Protein AF-A0AAE8SXA0-F1 (afdb_monomer_lite)

pLDDT: mean 79.57, std 20.27, range [29.44, 97.62]

Secondary structure (DSSP, 8-state):
-EE--SSS-EEE-EEEEE-SS-EEEEEHHHHHHTT--EE-----BTTTTB-PPEEEE-SS-SS----SEEEE-GGGGS--HHHHHHHHH-THHHHTBTTTEEEESS--TTPPPP--SSPP-EEEPTTTSSEEEES-STTTSPPTTS--TTS---SSSS-------------------S-------S-TTEEEEE--TT--HHHHHH-TTB-SSEEEETTTTEEEETTTTEEEEEPBTTTTB-SSEEETTTTEEE--TTPPPPTT-----SS--S----SEEEE-

Sequence (284 aa):
MLSNPDNDAICISAIYITDAKVNTVWMGDVGHRCGMSWGLSQRDIGEKHSRPKCVRLDNDGTSGINAQAMSFHIPDMVANPDRLAQYNERPESLCSSTPRFSFWGDLLPDSAIPIFMPELEYEKDSTHGGLGRDKDIDRVIDSKGEFDKGVSMYLGGNAKRADSGGSVIPTGSRFSTGRKRRARSEHLHTLIVTPYIEHSARELCESDTSWGPDTVSLSEELFCDMETRGLFGLCNEATGVTTNCFDLATETLMLPQGGIPQPGVNIHARGLSVPKIYNSTSYW

Foldseek 3Di:
DDFAQAQDKDWAQKDFDDDPVDTFMDGQQLVVLLQFQWEWDPDQDDPVRDGGITGIAGNPCPLVGQARDKDADRLLRHDADQSVVCCVVPVLLRNQQQQHIDGARHEDPPFDGDHQVPDWDADQGPPPRGGGHTPDSVSRGDDVPQDDRHAHHHPDPDRPPPPDDDDPDDDDDPVDPPDRPQRAEPQLQEEEEEADPNRDLLCQLVRSSYYDYWYQHPVVQWTANRRQSDIFGAADVVVPRQERHQDPVVRWGHHDPPDDDDPPDPPPPPDPPDTRHHPYYHYD

Radius of gyration: 21.88 Å; chains: 1; bounding box: 59×56×54 Å

Structure (mmCIF, N/CA/C/O backbone):
data_AF-A0AAE8SXA0-F1
#
_entry.id   AF-A0AAE8SXA0-F1
#
loop_
_atom_site.group_PDB
_atom_site.id
_atom_site.type_symbol
_atom_site.label_atom_id
_atom_site.label_alt_id
_atom_site.label_comp_id
_atom_site.label_asym_id
_atom_site.label_entity_id
_atom_site.label_seq_id
_atom_site.pdbx_PDB_ins_code
_atom_site.Cartn_x
_atom_site.Cartn_y
_atom_site.Cartn_z
_atom_site.occupancy
_atom_site.B_iso_or_equiv
_atom_site.auth_seq_id
_atom_site.auth_comp_id
_atom_site.auth_asym_id
_atom_site.auth_atom_id
_atom_site.pdbx_PDB_model_num
ATOM 1 N N . MET A 1 1 ? 15.957 -7.369 -5.663 1.00 86.38 1 MET A N 1
ATOM 2 C CA . MET A 1 1 ? 15.099 -8.347 -4.963 1.00 86.38 1 MET A CA 1
ATOM 3 C C . MET A 1 1 ? 15.274 -8.143 -3.473 1.00 86.38 1 MET A C 1
ATOM 5 O O . MET A 1 1 ? 16.388 -7.842 -3.060 1.00 86.38 1 MET A O 1
ATOM 9 N N . LEU A 1 2 ? 14.201 -8.274 -2.702 1.00 89.19 2 LEU A N 1
ATOM 10 C CA . LEU A 1 2 ? 14.227 -8.332 -1.243 1.00 89.19 2 LEU A CA 1
ATOM 11 C C . LEU A 1 2 ? 13.428 -9.560 -0.809 1.00 89.19 2 LEU A C 1
ATOM 13 O O . LEU A 1 2 ? 12.371 -9.811 -1.380 1.00 89.19 2 LEU A O 1
ATOM 17 N N . SER A 1 3 ? 13.915 -10.293 0.183 1.00 88.25 3 SER A N 1
ATOM 18 C CA . SER A 1 3 ? 13.258 -11.474 0.749 1.00 88.25 3 SER A CA 1
ATOM 19 C C . SER A 1 3 ? 13.386 -11.450 2.266 1.00 88.25 3 SER A C 1
ATOM 21 O O . SER A 1 3 ? 14.431 -11.043 2.776 1.00 88.25 3 SER A O 1
ATOM 23 N N . ASN A 1 4 ? 12.354 -11.909 2.967 1.00 88.06 4 ASN A N 1
ATOM 24 C CA . ASN A 1 4 ? 12.399 -12.159 4.400 1.00 88.06 4 ASN A CA 1
ATOM 25 C C . ASN A 1 4 ? 12.444 -13.676 4.649 1.00 88.06 4 ASN A C 1
ATOM 27 O O . ASN A 1 4 ? 11.418 -14.329 4.476 1.00 88.06 4 ASN A O 1
ATOM 31 N N . PRO A 1 5 ? 13.608 -14.257 4.992 1.00 83.06 5 PRO A N 1
ATOM 32 C CA . PRO A 1 5 ? 13.705 -15.680 5.307 1.00 83.06 5 PRO A CA 1
ATOM 33 C C . PRO A 1 5 ? 13.232 -16.004 6.734 1.00 83.06 5 PRO A C 1
ATOM 35 O O . PRO A 1 5 ? 13.113 -17.181 7.069 1.00 83.06 5 PRO A O 1
ATOM 38 N N . ASP A 1 6 ? 12.987 -14.991 7.569 1.00 83.56 6 ASP A N 1
ATOM 39 C CA . ASP A 1 6 ? 12.528 -15.160 8.944 1.00 83.56 6 ASP A CA 1
ATOM 40 C C . ASP A 1 6 ? 10.997 -15.262 9.007 1.00 83.56 6 ASP A C 1
ATOM 42 O O . ASP A 1 6 ? 10.279 -14.693 8.182 1.00 83.56 6 ASP A O 1
ATOM 46 N N . ASN A 1 7 ? 10.488 -15.966 10.020 1.00 82.31 7 ASN A N 1
ATOM 47 C CA . ASN A 1 7 ? 9.043 -16.097 10.266 1.00 82.31 7 ASN A CA 1
ATOM 48 C C . ASN A 1 7 ? 8.430 -14.836 10.902 1.00 82.31 7 ASN A C 1
ATOM 50 O O . ASN A 1 7 ? 7.223 -14.758 11.101 1.00 82.31 7 ASN A O 1
ATOM 54 N N . ASP A 1 8 ? 9.261 -13.855 11.254 1.00 83.62 8 ASP A N 1
ATOM 55 C CA . ASP A 1 8 ? 8.797 -12.580 11.778 1.00 83.62 8 ASP A CA 1
ATOM 56 C C . ASP A 1 8 ? 8.552 -11.630 10.606 1.00 83.62 8 ASP A C 1
ATOM 58 O O . ASP A 1 8 ? 9.488 -11.126 9.976 1.00 83.62 8 ASP A O 1
ATOM 62 N N . ALA A 1 9 ? 7.280 -11.379 10.301 1.00 87.62 9 ALA A N 1
ATOM 63 C CA . ALA A 1 9 ? 6.902 -10.554 9.166 1.00 87.62 9 ALA A CA 1
ATOM 64 C C . ALA A 1 9 ? 7.425 -9.110 9.282 1.00 87.62 9 ALA A C 1
ATOM 66 O O . ALA A 1 9 ? 7.112 -8.384 10.231 1.00 87.62 9 ALA A O 1
ATOM 67 N N . ILE A 1 10 ? 8.128 -8.636 8.252 1.00 90.75 10 ILE A N 1
ATOM 68 C CA . ILE A 1 10 ? 8.601 -7.247 8.163 1.00 90.75 10 ILE A CA 1
ATOM 69 C C . ILE A 1 10 ? 7.621 -6.380 7.372 1.00 90.75 10 ILE A C 1
ATOM 71 O O . ILE A 1 10 ? 7.043 -6.828 6.389 1.00 90.75 10 ILE A O 1
ATOM 75 N N . CYS A 1 11 ? 7.456 -5.121 7.777 1.00 92.38 11 CYS A N 1
ATOM 76 C CA . CYS A 1 11 ? 6.595 -4.125 7.127 1.00 92.38 11 CYS A CA 1
ATOM 77 C C . CYS A 1 11 ? 7.478 -3.072 6.437 1.00 92.38 11 CYS A C 1
ATOM 79 O O . CYS A 1 11 ? 8.210 -2.332 7.096 1.00 92.38 11 CYS A O 1
ATOM 81 N N . ILE A 1 12 ? 7.430 -3.016 5.102 1.00 95.12 12 ILE A N 1
ATOM 82 C CA . ILE A 1 12 ? 8.252 -2.125 4.269 1.00 95.12 12 ILE A CA 1
ATOM 83 C C . ILE A 1 12 ? 7.360 -1.048 3.656 1.00 95.12 12 ILE A C 1
ATOM 85 O O . ILE A 1 12 ? 6.522 -1.339 2.805 1.00 95.12 12 ILE A O 1
ATOM 89 N N . SER A 1 13 ? 7.540 0.201 4.084 1.00 95.50 13 SER A N 1
ATOM 90 C CA . SER A 1 13 ? 6.777 1.352 3.579 1.00 95.50 13 SER A CA 1
ATOM 91 C C . SER A 1 13 ? 7.479 2.084 2.433 1.00 95.50 13 SER A C 1
ATOM 93 O O . SER A 1 13 ? 6.816 2.671 1.584 1.00 95.50 13 SER A O 1
ATOM 95 N N . ALA A 1 14 ? 8.814 2.047 2.390 1.00 94.56 14 ALA A N 1
ATOM 96 C C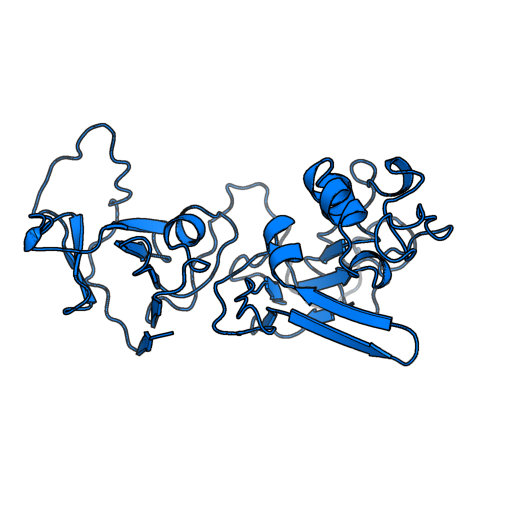A . ALA A 1 14 ? 9.604 2.625 1.312 1.00 94.56 14 ALA A CA 1
ATOM 97 C C . ALA A 1 14 ? 11.013 2.025 1.240 1.00 94.56 14 ALA A C 1
ATOM 99 O O . ALA A 1 14 ? 11.560 1.575 2.249 1.00 94.56 14 ALA A O 1
ATOM 100 N N . ILE A 1 15 ? 11.614 2.075 0.051 1.00 93.75 15 ILE A N 1
ATOM 101 C CA . ILE A 1 15 ? 13.013 1.726 -0.213 1.00 93.75 15 ILE A CA 1
ATOM 102 C C . ILE A 1 15 ? 13.631 2.854 -1.032 1.00 93.75 15 ILE A C 1
ATOM 104 O O . ILE A 1 15 ? 13.184 3.135 -2.142 1.00 93.75 15 ILE A O 1
ATOM 108 N N . TYR A 1 16 ? 14.680 3.467 -0.492 1.00 91.38 16 TYR A N 1
ATOM 109 C CA . TYR A 1 16 ? 15.441 4.520 -1.157 1.00 91.38 16 TYR A CA 1
ATOM 110 C C . TYR A 1 16 ? 16.650 3.912 -1.858 1.00 91.38 16 TYR A C 1
ATOM 112 O O . TYR A 1 16 ? 17.422 3.177 -1.241 1.00 91.38 16 TYR A O 1
ATOM 120 N N . ILE A 1 17 ? 16.814 4.220 -3.141 1.00 90.38 17 ILE A N 1
ATOM 121 C CA . ILE A 1 17 ? 17.922 3.736 -3.961 1.00 90.38 17 ILE A CA 1
ATOM 122 C C . ILE A 1 17 ? 18.642 4.948 -4.529 1.00 90.38 17 ILE A C 1
ATOM 124 O O . ILE A 1 17 ? 18.083 5.682 -5.344 1.00 90.38 17 ILE A O 1
ATOM 128 N N . THR A 1 18 ? 19.894 5.113 -4.115 1.00 88.75 18 THR A N 1
ATOM 129 C CA . THR A 1 18 ? 20.749 6.218 -4.544 1.00 88.75 18 THR A CA 1
ATOM 130 C C . THR A 1 18 ? 22.079 5.675 -5.041 1.00 88.75 18 THR A C 1
ATOM 132 O O . THR A 1 18 ? 22.789 4.984 -4.315 1.00 88.75 18 THR A O 1
ATOM 135 N N . ASP A 1 19 ? 22.423 6.030 -6.271 1.00 84.50 19 ASP A N 1
ATOM 136 C CA . ASP A 1 19 ? 23.721 5.817 -6.906 1.00 84.50 19 ASP A CA 1
ATOM 137 C C . ASP A 1 19 ? 24.057 7.046 -7.778 1.00 84.50 19 ASP A C 1
ATOM 139 O O . ASP A 1 19 ? 23.225 7.932 -7.979 1.00 84.50 19 ASP A O 1
ATOM 143 N N . ALA A 1 20 ? 25.262 7.104 -8.343 1.00 83.12 20 ALA A N 1
ATOM 144 C CA . ALA A 1 20 ? 25.730 8.159 -9.236 1.00 83.12 20 ALA A CA 1
ATOM 145 C C . ALA A 1 20 ? 24.820 8.397 -10.458 1.00 83.12 20 ALA A C 1
ATOM 147 O O . ALA A 1 20 ? 24.887 9.464 -11.065 1.00 83.12 20 ALA A O 1
ATOM 148 N N . LYS A 1 21 ? 23.995 7.413 -10.844 1.00 74.19 21 LYS A N 1
ATOM 149 C CA . LYS A 1 21 ? 23.123 7.477 -12.031 1.00 74.19 21 LYS A CA 1
ATOM 150 C C . LYS A 1 21 ? 21.628 7.472 -11.728 1.00 74.19 21 LYS A C 1
ATOM 152 O O . LYS A 1 21 ? 20.853 7.901 -12.578 1.00 74.19 21 LYS A O 1
ATOM 157 N N . VAL A 1 22 ? 21.211 6.959 -10.572 1.00 74.44 22 VAL A N 1
ATOM 158 C CA . VAL A 1 22 ? 19.794 6.768 -10.240 1.00 74.44 22 VAL A CA 1
ATOM 159 C C . VAL A 1 22 ? 19.543 7.227 -8.815 1.00 74.44 22 VAL A C 1
ATOM 161 O O . VAL A 1 22 ? 20.219 6.793 -7.889 1.00 74.44 22 VAL A O 1
ATOM 164 N N . ASN A 1 23 ? 18.532 8.073 -8.652 1.00 84.12 23 ASN A N 1
ATOM 165 C CA . ASN A 1 23 ? 17.940 8.392 -7.364 1.00 84.12 23 ASN A CA 1
ATOM 166 C C . ASN A 1 23 ? 16.441 8.126 -7.480 1.00 84.12 23 ASN A C 1
ATOM 168 O O . ASN A 1 23 ? 15.752 8.796 -8.250 1.00 84.12 23 ASN A O 1
ATOM 172 N N . THR A 1 24 ? 15.963 7.090 -6.802 1.00 87.19 24 THR A N 1
ATOM 173 C CA . THR A 1 24 ? 14.563 6.681 -6.877 1.00 87.19 24 THR A CA 1
ATOM 174 C C . THR A 1 24 ? 14.082 6.089 -5.564 1.00 87.19 24 THR A C 1
ATOM 176 O O . THR A 1 24 ? 14.874 5.654 -4.724 1.00 87.19 24 THR A O 1
ATOM 179 N N . VAL A 1 25 ? 12.765 6.066 -5.397 1.00 89.19 25 VAL A N 1
ATOM 180 C CA . VAL A 1 25 ? 12.106 5.523 -4.216 1.00 89.19 25 VAL A CA 1
ATOM 181 C C . VAL A 1 25 ? 11.039 4.546 -4.669 1.00 89.19 25 VAL A C 1
ATOM 183 O O . VAL A 1 25 ? 10.145 4.896 -5.435 1.00 89.19 25 VAL A O 1
ATOM 186 N N . TRP A 1 26 ? 11.124 3.318 -4.175 1.00 93.19 26 TRP A N 1
ATOM 187 C CA . TRP A 1 26 ? 10.003 2.394 -4.223 1.00 93.19 26 TRP A CA 1
ATOM 188 C C . TRP A 1 26 ? 9.134 2.626 -2.985 1.00 93.19 26 TRP A 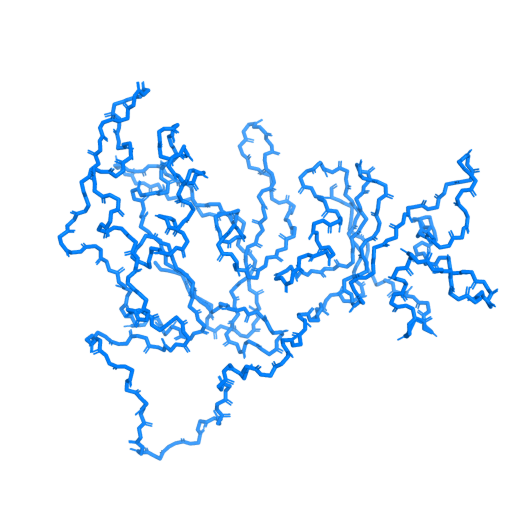C 1
ATOM 190 O O . TRP A 1 26 ? 9.662 2.699 -1.877 1.00 93.19 26 TRP A O 1
ATOM 200 N N . MET A 1 27 ? 7.820 2.744 -3.165 1.00 93.69 27 MET A N 1
ATOM 201 C CA . MET A 1 27 ? 6.856 2.994 -2.088 1.00 93.69 27 MET A CA 1
ATOM 202 C C . MET A 1 27 ? 5.957 1.773 -1.909 1.00 93.69 27 MET A C 1
ATOM 204 O O . MET A 1 27 ? 5.560 1.148 -2.895 1.00 93.69 27 MET A O 1
ATOM 208 N N . GLY A 1 28 ? 5.585 1.461 -0.667 1.00 95.38 28 GLY A N 1
ATOM 209 C CA . GLY A 1 28 ? 4.725 0.317 -0.355 1.00 95.38 28 GLY A CA 1
ATOM 210 C C . GLY A 1 28 ? 3.339 0.394 -1.003 1.00 95.38 28 GLY A C 1
ATOM 211 O O . GLY A 1 28 ? 2.728 -0.644 -1.255 1.00 95.38 28 GLY A O 1
ATOM 212 N N . ASP A 1 29 ? 2.891 1.587 -1.404 1.00 94.62 29 ASP A N 1
ATOM 213 C CA . ASP A 1 29 ? 1.674 1.775 -2.202 1.00 94.62 29 ASP A CA 1
ATOM 214 C C . ASP A 1 29 ? 1.704 1.008 -3.532 1.00 94.62 29 ASP A C 1
ATOM 216 O O . ASP A 1 29 ? 0.659 0.573 -4.011 1.00 94.62 29 ASP A O 1
ATOM 220 N N . VAL A 1 30 ? 2.890 0.786 -4.118 1.00 95.12 30 VAL A N 1
ATOM 221 C CA . VAL A 1 30 ? 3.051 -0.037 -5.330 1.00 95.12 30 VAL A CA 1
ATOM 222 C C . VAL A 1 30 ? 2.622 -1.474 -5.049 1.00 95.12 30 VAL A C 1
ATOM 224 O O . VAL A 1 30 ? 1.832 -2.047 -5.798 1.00 95.12 30 VAL A O 1
ATOM 227 N N . GLY A 1 31 ? 3.104 -2.055 -3.951 1.00 96.12 31 GLY A N 1
ATOM 228 C CA . GLY A 1 31 ? 2.746 -3.420 -3.597 1.00 96.12 31 GLY A CA 1
ATOM 229 C C . GLY A 1 31 ? 1.307 -3.545 -3.099 1.00 96.12 31 GLY A C 1
ATOM 230 O O . GLY A 1 31 ? 0.628 -4.486 -3.506 1.00 96.12 31 GLY A O 1
ATOM 231 N N . HIS A 1 32 ? 0.803 -2.575 -2.323 1.00 95.94 32 HIS A N 1
ATOM 232 C CA . HIS A 1 32 ? -0.622 -2.477 -1.960 1.00 95.94 32 HIS A CA 1
ATOM 233 C C . HIS A 1 32 ? -1.512 -2.501 -3.206 1.00 95.94 32 HIS A C 1
ATOM 235 O O . HIS A 1 32 ? -2.367 -3.377 -3.351 1.00 95.94 32 HIS A O 1
ATOM 241 N N . ARG A 1 33 ? -1.231 -1.615 -4.170 1.00 95.38 33 ARG A N 1
ATOM 242 C CA . ARG A 1 33 ? -1.955 -1.531 -5.445 1.00 95.38 33 ARG A CA 1
ATOM 243 C C . ARG A 1 33 ? -1.963 -2.856 -6.203 1.00 95.38 33 ARG A C 1
ATOM 245 O O . ARG A 1 33 ? -2.961 -3.193 -6.834 1.00 95.38 33 ARG A O 1
ATOM 252 N N . CYS A 1 34 ? -0.863 -3.598 -6.145 1.00 95.00 34 CYS A N 1
ATOM 253 C CA . CYS A 1 34 ? -0.723 -4.881 -6.821 1.00 95.00 34 CYS A CA 1
ATOM 254 C C . CYS A 1 34 ? -1.180 -6.088 -5.986 1.00 95.00 34 CYS A C 1
ATOM 256 O O . CYS A 1 34 ? -1.023 -7.225 -6.429 1.00 95.00 34 CYS A O 1
ATOM 258 N N . GLY A 1 35 ? -1.793 -5.862 -4.821 1.00 93.31 35 GLY A N 1
ATOM 259 C CA . GLY A 1 35 ? -2.440 -6.903 -4.025 1.00 93.31 35 GLY A CA 1
ATOM 260 C C . GLY A 1 35 ? -1.527 -7.617 -3.030 1.00 93.31 35 GLY A C 1
ATOM 261 O O . GLY A 1 35 ? -1.882 -8.702 -2.570 1.00 93.31 35 GLY A O 1
ATOM 262 N N . MET A 1 36 ? -0.373 -7.046 -2.679 1.00 93.56 36 MET A N 1
ATOM 263 C CA . MET A 1 36 ? 0.415 -7.535 -1.544 1.00 93.56 36 MET A C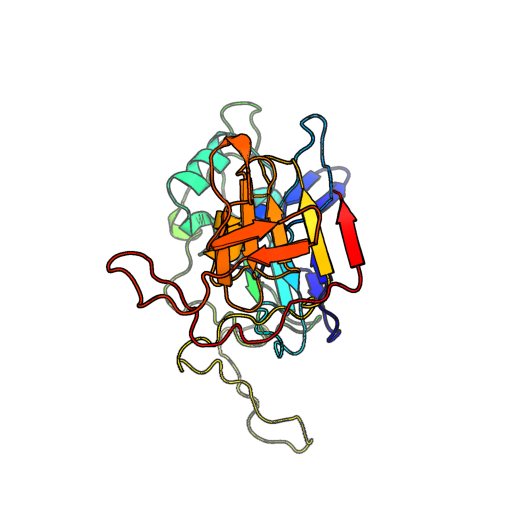A 1
ATOM 264 C C . MET A 1 36 ? -0.353 -7.364 -0.235 1.00 93.56 36 MET A C 1
ATOM 266 O O . MET A 1 36 ? -1.179 -6.459 -0.086 1.00 93.56 36 MET A O 1
ATOM 270 N N . SER A 1 37 ? -0.039 -8.216 0.736 1.00 93.81 37 SER A N 1
ATOM 271 C CA . SER A 1 37 ? -0.456 -8.006 2.115 1.00 93.81 37 SER A CA 1
ATOM 272 C C . SER A 1 37 ? 0.112 -6.691 2.645 1.00 93.81 37 SER A C 1
ATOM 274 O O . SER A 1 37 ? 1.319 -6.468 2.547 1.00 93.81 37 SER A O 1
ATOM 276 N N . TRP A 1 38 ? -0.734 -5.822 3.200 1.00 95.31 38 TRP A N 1
ATOM 277 C CA . TRP A 1 38 ? -0.352 -4.447 3.541 1.00 95.31 38 TRP A CA 1
ATOM 278 C C . TRP A 1 38 ? -0.914 -3.964 4.877 1.00 95.31 38 TRP A C 1
ATOM 280 O O . TRP A 1 38 ? -1.863 -4.533 5.395 1.00 95.31 38 TRP A O 1
ATOM 290 N N . GLY A 1 39 ? -0.356 -2.896 5.438 1.00 94.12 39 GLY A N 1
ATOM 291 C CA . GLY A 1 39 ? -0.864 -2.225 6.634 1.00 94.12 39 GLY A CA 1
ATOM 292 C C . GLY A 1 39 ? -0.604 -0.721 6.609 1.00 94.12 39 GLY A C 1
ATOM 293 O O . GLY A 1 39 ? 0.086 -0.205 5.724 1.00 94.12 39 GLY A O 1
ATOM 294 N N . LEU A 1 40 ? -1.168 -0.007 7.582 1.00 95.06 40 LEU A N 1
ATOM 295 C CA . LEU A 1 40 ? -0.858 1.409 7.781 1.00 95.06 40 LEU A CA 1
ATOM 296 C C . LEU A 1 40 ? 0.569 1.572 8.311 1.00 95.06 40 LEU A C 1
ATOM 298 O O . LEU A 1 40 ? 1.080 0.701 9.018 1.00 95.06 40 LEU A O 1
ATOM 302 N N . SER A 1 41 ? 1.206 2.697 7.987 1.00 93.81 41 SER A N 1
ATOM 303 C CA . SER A 1 41 ? 2.552 3.003 8.465 1.00 93.81 41 SER A CA 1
ATOM 304 C C . SER A 1 41 ? 2.617 4.411 9.047 1.00 93.81 41 SER A C 1
ATOM 306 O O . SER A 1 41 ? 2.071 5.357 8.494 1.00 93.81 41 SER A O 1
ATOM 308 N N . GLN A 1 42 ? 3.342 4.571 10.153 1.00 91.38 42 GLN A N 1
ATOM 309 C CA . GLN A 1 42 ? 3.632 5.889 10.726 1.00 91.38 42 GLN A CA 1
ATOM 310 C C . GLN A 1 42 ? 4.783 6.604 9.987 1.00 91.38 42 GLN A C 1
ATOM 312 O O . GLN A 1 42 ? 5.256 7.655 10.416 1.00 91.38 42 GLN A O 1
ATOM 317 N N . ARG A 1 43 ? 5.315 6.014 8.907 1.00 90.00 43 ARG A N 1
ATOM 318 C CA . ARG A 1 43 ? 6.477 6.566 8.210 1.00 90.00 43 ARG A CA 1
ATOM 319 C C . ARG A 1 43 ? 6.051 7.760 7.382 1.00 90.00 43 ARG A C 1
ATOM 321 O O . ARG A 1 43 ? 5.312 7.616 6.420 1.00 90.00 43 ARG A O 1
ATOM 328 N N . ASP A 1 44 ? 6.581 8.912 7.754 1.00 90.06 44 ASP A N 1
ATOM 329 C CA . ASP A 1 44 ? 6.346 10.171 7.072 1.00 90.06 44 ASP A CA 1
ATOM 330 C C . ASP A 1 44 ? 7.476 10.455 6.071 1.00 90.06 44 ASP A C 1
ATOM 332 O O . ASP A 1 44 ? 8.656 10.404 6.436 1.00 90.06 44 ASP A O 1
ATOM 336 N N . ILE A 1 45 ? 7.132 10.673 4.799 1.00 88.19 45 ILE A N 1
ATOM 337 C CA . ILE A 1 45 ? 8.091 10.736 3.691 1.00 88.19 45 ILE A CA 1
ATOM 338 C C . ILE A 1 45 ? 7.868 11.971 2.817 1.00 88.19 45 ILE A C 1
ATOM 340 O O . ILE A 1 45 ? 6.769 12.242 2.329 1.00 88.19 45 ILE A O 1
ATOM 344 N N . GLY A 1 46 ? 8.976 12.659 2.532 1.00 81.44 46 GLY A N 1
ATOM 345 C CA . GLY A 1 46 ? 9.027 13.812 1.637 1.00 81.44 46 GLY A CA 1
ATOM 346 C C . GLY A 1 46 ? 8.425 15.081 2.243 1.00 81.44 46 GLY A C 1
ATOM 347 O O . GLY A 1 46 ? 7.833 15.073 3.315 1.00 81.44 46 GLY A O 1
ATOM 348 N N . GLU A 1 47 ? 8.562 16.197 1.530 1.00 79.12 47 GLU A N 1
ATOM 349 C CA . GLU A 1 47 ? 8.065 17.507 1.987 1.00 79.12 47 GLU A CA 1
ATOM 350 C C . GLU A 1 47 ? 6.535 17.575 2.067 1.00 79.12 47 GLU A C 1
ATOM 352 O O . GLU A 1 47 ? 5.973 18.378 2.804 1.00 79.12 47 GLU A O 1
ATOM 357 N N . LYS A 1 48 ? 5.848 16.717 1.306 1.00 81.75 48 LYS A N 1
ATOM 358 C CA . LYS A 1 48 ? 4.384 16.604 1.324 1.00 81.75 48 LYS A CA 1
ATOM 359 C C . LYS A 1 48 ? 3.862 15.750 2.475 1.00 81.75 48 LYS A C 1
ATOM 361 O O . LYS A 1 48 ? 2.657 15.540 2.545 1.00 81.75 48 LYS A O 1
ATOM 366 N N . HIS A 1 49 ? 4.749 15.257 3.335 1.00 85.31 49 HIS A N 1
ATOM 367 C CA . HIS A 1 49 ? 4.406 14.420 4.472 1.00 85.31 49 HIS A CA 1
ATOM 368 C C . HIS A 1 49 ? 3.537 13.206 4.094 1.00 85.31 49 HIS A C 1
ATOM 370 O O . HIS A 1 49 ? 2.485 12.947 4.679 1.00 85.31 49 HIS A O 1
ATOM 376 N N . SER A 1 50 ? 3.937 12.486 3.044 1.00 88.19 50 SER A N 1
ATOM 377 C CA . SER A 1 50 ? 3.188 11.327 2.564 1.00 88.19 50 SER A CA 1
ATOM 378 C C . SER A 1 50 ? 3.459 10.111 3.448 1.00 88.19 50 SER A C 1
ATOM 380 O O . SER A 1 50 ? 4.614 9.782 3.718 1.00 88.19 50 SER A O 1
ATOM 382 N N . ARG A 1 51 ? 2.390 9.421 3.859 1.00 93.88 51 ARG A N 1
ATOM 383 C CA . ARG A 1 51 ? 2.437 8.200 4.678 1.00 93.88 51 ARG A CA 1
ATOM 384 C C . ARG A 1 51 ? 2.071 6.986 3.827 1.00 93.88 51 ARG A C 1
ATOM 386 O O . ARG A 1 51 ? 0.899 6.610 3.791 1.00 93.88 51 ARG A O 1
ATOM 393 N N . PRO A 1 52 ? 3.031 6.396 3.092 1.00 94.62 52 PRO A N 1
ATOM 394 C CA . PRO A 1 52 ? 2.736 5.236 2.265 1.00 94.62 52 PRO A CA 1
ATOM 395 C C . PRO A 1 52 ? 2.237 4.072 3.112 1.00 94.62 52 PRO A C 1
ATOM 397 O O . PRO A 1 52 ? 2.659 3.883 4.265 1.00 94.62 52 PRO A O 1
ATOM 400 N N . LYS A 1 53 ? 1.397 3.233 2.505 1.00 96.50 53 LYS A N 1
ATOM 401 C CA . LYS A 1 53 ? 1.117 1.913 3.076 1.00 96.50 53 LYS A CA 1
ATOM 402 C C . LYS A 1 53 ? 2.422 1.125 3.183 1.00 96.50 53 LYS A C 1
ATOM 404 O O . LYS A 1 53 ? 3.345 1.327 2.394 1.00 96.50 53 LYS A O 1
ATOM 409 N N . CYS A 1 54 ? 2.505 0.203 4.134 1.00 95.31 54 CYS A N 1
ATOM 410 C CA . CYS A 1 54 ? 3.592 -0.767 4.149 1.00 95.31 54 CYS A CA 1
ATOM 411 C C . CYS A 1 54 ? 3.122 -2.119 3.650 1.00 95.31 54 CYS A C 1
ATOM 413 O O . CYS A 1 54 ? 2.010 -2.530 3.962 1.00 95.31 54 CYS A O 1
ATOM 415 N N . VAL A 1 55 ? 3.977 -2.824 2.918 1.00 95.88 55 VAL A N 1
ATOM 416 C CA . VAL A 1 55 ? 3.721 -4.213 2.526 1.00 95.88 55 VAL A CA 1
ATOM 417 C C . VAL A 1 55 ? 4.480 -5.164 3.425 1.00 95.88 55 VAL A C 1
ATOM 419 O O . VAL A 1 55 ? 5.542 -4.815 3.946 1.00 95.88 55 VAL A O 1
ATOM 422 N N . ARG A 1 56 ? 3.934 -6.363 3.604 1.00 92.62 56 ARG A N 1
ATOM 423 C CA . ARG A 1 56 ? 4.513 -7.384 4.467 1.00 92.62 56 ARG A CA 1
ATOM 424 C C . ARG A 1 56 ? 5.274 -8.433 3.675 1.00 92.62 56 ARG A C 1
ATOM 426 O O . ARG A 1 56 ? 4.770 -8.908 2.660 1.00 92.62 56 ARG A O 1
ATOM 433 N N . LEU A 1 57 ? 6.456 -8.785 4.176 1.00 91.69 57 LEU A N 1
ATOM 434 C CA . LEU A 1 57 ? 7.217 -9.954 3.747 1.00 91.69 57 LEU A CA 1
ATOM 435 C C . LEU A 1 57 ? 7.327 -10.934 4.918 1.00 91.69 57 LEU A C 1
ATOM 437 O O . LEU A 1 57 ? 7.775 -10.532 5.991 1.00 91.69 57 LEU A O 1
ATOM 441 N N . ASP A 1 58 ? 6.926 -12.182 4.715 1.00 87.00 58 ASP A N 1
ATOM 442 C CA . ASP A 1 58 ? 6.836 -13.234 5.733 1.00 87.00 58 ASP A CA 1
ATOM 443 C C . ASP A 1 58 ? 7.210 -14.599 5.141 1.00 87.00 58 ASP A C 1
ATOM 445 O O . ASP A 1 58 ? 6.779 -14.924 4.034 1.00 87.00 58 ASP A O 1
ATOM 449 N N . ASN A 1 59 ? 8.008 -15.384 5.862 1.00 82.75 59 ASN A N 1
ATOM 450 C CA . ASN A 1 59 ? 8.529 -16.659 5.373 1.00 82.75 59 ASN A CA 1
ATOM 451 C C . ASN A 1 59 ? 7.513 -17.800 5.411 1.00 82.75 59 ASN A C 1
ATOM 453 O O . ASN A 1 59 ? 7.399 -18.554 4.447 1.00 82.75 59 ASN A O 1
ATOM 457 N N . ASP A 1 60 ? 6.805 -17.971 6.527 1.00 71.69 60 ASP A N 1
ATOM 458 C CA . ASP A 1 60 ? 6.015 -19.186 6.741 1.00 71.69 60 ASP A CA 1
ATOM 459 C C . ASP A 1 60 ? 4.558 -19.060 6.267 1.00 71.69 60 ASP A C 1
ATOM 461 O O . ASP A 1 60 ? 3.860 -20.072 6.122 1.00 71.69 60 ASP A O 1
ATOM 465 N N . GLY A 1 61 ? 4.102 -17.832 5.986 1.00 68.31 61 GLY A N 1
ATOM 466 C CA . GLY A 1 61 ? 2.774 -17.536 5.458 1.00 68.31 61 GLY A CA 1
ATOM 467 C C . GLY A 1 61 ? 1.642 -18.000 6.377 1.00 68.31 61 GLY A C 1
ATOM 468 O O . GLY A 1 61 ? 0.486 -18.064 5.943 1.00 68.31 61 GLY A O 1
ATOM 469 N N . THR A 1 62 ? 1.944 -18.350 7.633 1.00 66.19 62 THR A N 1
ATOM 470 C CA . THR A 1 62 ? 0.993 -18.941 8.592 1.00 66.19 62 THR A CA 1
ATOM 471 C C . THR A 1 62 ? -0.100 -17.957 8.988 1.00 66.19 62 THR A C 1
ATOM 473 O O . THR A 1 62 ? -1.253 -18.338 9.213 1.00 66.19 62 THR A O 1
ATOM 476 N N . SER A 1 63 ? 0.251 -16.678 8.979 1.00 67.62 63 SER A N 1
ATOM 477 C CA . SER A 1 63 ? -0.640 -15.540 9.132 1.00 67.62 63 SER A CA 1
ATOM 478 C C . SER A 1 63 ? -1.608 -15.418 7.936 1.00 67.62 63 SER A C 1
ATOM 480 O O . SER A 1 63 ? -2.780 -15.071 8.091 1.00 67.62 63 SER A O 1
ATOM 482 N N . GLY A 1 64 ? -1.200 -15.811 6.727 1.00 75.31 64 GLY A N 1
ATOM 483 C CA . GLY A 1 64 ? -1.904 -15.513 5.475 1.00 75.31 64 GLY A CA 1
ATOM 484 C C . GLY A 1 64 ? -1.343 -14.280 4.761 1.00 75.31 64 GLY A C 1
ATOM 485 O O . GLY A 1 64 ? -2.004 -13.713 3.885 1.00 75.31 64 GLY A O 1
ATOM 486 N N . ILE A 1 65 ? -0.135 -13.849 5.136 1.00 84.19 65 ILE A N 1
ATOM 487 C CA . ILE A 1 65 ? 0.693 -12.953 4.329 1.00 84.19 65 ILE A CA 1
ATOM 488 C C . ILE A 1 65 ? 1.074 -13.670 3.028 1.00 84.19 65 ILE A C 1
ATOM 490 O O . ILE A 1 65 ? 1.385 -14.856 3.018 1.00 84.19 65 ILE A O 1
ATOM 494 N N . ASN A 1 66 ? 0.963 -12.963 1.902 1.00 87.69 66 ASN A N 1
ATOM 495 C CA . ASN A 1 66 ? 1.028 -13.568 0.570 1.00 87.69 66 ASN A CA 1
ATOM 496 C C . ASN A 1 66 ? 2.383 -13.420 -0.134 1.00 87.69 66 ASN A C 1
ATOM 498 O O . ASN A 1 66 ? 2.483 -13.737 -1.320 1.00 87.69 66 ASN A O 1
ATOM 502 N N . ALA A 1 67 ? 3.396 -12.917 0.567 1.00 89.75 67 ALA A N 1
ATOM 503 C CA . ALA A 1 67 ? 4.711 -12.664 0.011 1.00 89.75 67 ALA A CA 1
ATOM 504 C C . ALA A 1 67 ? 5.798 -12.940 1.051 1.00 89.75 67 ALA A C 1
ATOM 506 O O . ALA A 1 67 ? 5.767 -12.356 2.126 1.00 89.75 67 ALA A O 1
ATOM 507 N N . GLN A 1 68 ? 6.788 -13.747 0.688 1.00 88.75 68 GLN A N 1
ATOM 508 C CA . GLN A 1 68 ? 8.088 -13.848 1.355 1.00 88.75 68 GLN A CA 1
ATOM 509 C C . GLN A 1 68 ? 9.092 -12.872 0.735 1.00 88.75 68 GLN A C 1
ATOM 511 O O . GLN A 1 68 ? 9.990 -12.359 1.405 1.00 88.75 68 GLN A O 1
ATOM 516 N N . ALA A 1 69 ? 8.946 -12.588 -0.560 1.00 89.75 69 ALA A N 1
ATOM 517 C CA . ALA A 1 69 ? 9.876 -11.751 -1.299 1.00 89.75 69 ALA A CA 1
ATOM 518 C C . ALA A 1 69 ? 9.176 -10.828 -2.292 1.00 89.75 69 ALA A C 1
ATOM 520 O O . ALA A 1 69 ? 8.029 -11.038 -2.681 1.00 89.75 69 ALA A O 1
ATOM 521 N N . MET A 1 70 ? 9.908 -9.820 -2.757 1.00 92.69 70 MET A N 1
ATOM 522 C CA . MET A 1 70 ? 9.501 -8.947 -3.850 1.00 92.69 70 MET A CA 1
ATOM 523 C C . MET A 1 70 ? 10.676 -8.555 -4.746 1.00 92.69 70 MET A C 1
ATOM 525 O O . MET A 1 70 ? 11.839 -8.471 -4.334 1.00 92.69 70 MET A O 1
ATOM 529 N N . SER A 1 71 ? 10.363 -8.287 -6.005 1.00 92.31 71 SER A N 1
ATOM 530 C CA . SER A 1 71 ? 11.294 -7.822 -7.024 1.00 92.31 71 SER A CA 1
ATOM 531 C C . SER A 1 71 ? 10.686 -6.664 -7.788 1.00 92.31 71 SER A C 1
ATOM 533 O O . SER A 1 71 ? 9.491 -6.658 -8.074 1.00 92.31 71 SER A O 1
ATOM 535 N N . PHE A 1 72 ? 11.522 -5.698 -8.145 1.00 93.50 72 PHE A N 1
ATOM 536 C CA . PHE A 1 72 ? 11.109 -4.591 -8.982 1.00 93.50 72 PHE A CA 1
ATOM 537 C C . PHE A 1 72 ? 12.254 -4.104 -9.863 1.00 93.50 72 PHE A C 1
ATOM 539 O O . PHE A 1 72 ? 13.424 -4.156 -9.472 1.00 93.50 72 PHE A O 1
ATOM 546 N N . HIS A 1 73 ? 11.899 -3.624 -11.047 1.00 93.12 73 HIS A N 1
ATOM 547 C CA . HIS A 1 73 ? 12.808 -3.038 -12.011 1.00 93.12 73 HIS A CA 1
ATOM 548 C C . HIS A 1 73 ? 13.008 -1.556 -11.680 1.00 93.12 73 HIS A C 1
ATOM 550 O O . HIS A 1 73 ? 12.083 -0.750 -11.739 1.00 93.12 73 HIS A O 1
ATOM 556 N N . ILE A 1 74 ? 14.231 -1.194 -11.292 1.00 90.44 74 ILE A N 1
ATOM 557 C CA . ILE A 1 74 ? 14.569 0.138 -10.765 1.00 90.44 74 ILE A CA 1
ATOM 558 C C . ILE A 1 74 ? 14.172 1.283 -11.721 1.00 90.44 74 ILE A C 1
ATOM 560 O O . ILE A 1 74 ? 13.541 2.232 -11.245 1.00 90.44 74 ILE A O 1
ATOM 564 N N . PRO A 1 75 ? 14.472 1.228 -13.040 1.00 89.56 75 PRO A N 1
ATOM 565 C CA . PRO A 1 75 ? 14.073 2.279 -13.975 1.00 89.56 75 PRO A CA 1
ATOM 566 C C . PRO A 1 75 ? 12.569 2.548 -13.995 1.00 89.56 75 PRO A C 1
ATOM 568 O O . PRO A 1 75 ? 12.181 3.695 -14.192 1.00 89.56 75 PRO A O 1
ATOM 571 N N . ASP A 1 76 ? 11.738 1.534 -13.739 1.00 91.44 76 ASP A N 1
ATOM 572 C CA . ASP A 1 76 ? 10.272 1.622 -13.769 1.00 91.44 76 ASP A CA 1
ATOM 573 C C . ASP A 1 76 ? 9.669 2.227 -12.495 1.00 91.44 76 ASP A C 1
ATOM 575 O O . ASP A 1 76 ? 8.492 2.597 -12.491 1.00 91.44 76 ASP A O 1
ATOM 579 N N . MET A 1 77 ? 10.465 2.346 -11.427 1.00 89.81 77 MET A N 1
ATOM 580 C CA . MET A 1 77 ? 10.058 2.966 -10.158 1.00 89.81 77 MET A CA 1
ATOM 581 C C . MET A 1 77 ? 10.345 4.470 -10.119 1.00 89.81 77 MET A C 1
ATOM 583 O O . MET A 1 77 ? 9.908 5.161 -9.205 1.00 89.81 77 MET A O 1
ATOM 587 N N . VAL A 1 78 ? 11.058 5.004 -11.117 1.00 87.12 78 VAL A N 1
ATOM 588 C CA . VAL A 1 78 ? 11.241 6.452 -11.266 1.00 87.12 78 VAL A CA 1
ATOM 589 C C . VAL A 1 78 ? 9.903 7.077 -11.660 1.00 87.12 78 VAL A C 1
ATOM 591 O O . VAL A 1 78 ? 9.397 6.845 -12.762 1.00 87.12 78 VAL A O 1
ATOM 594 N N . ALA A 1 79 ? 9.320 7.858 -10.754 1.00 83.00 79 ALA A N 1
ATOM 595 C CA . ALA A 1 79 ? 8.039 8.510 -10.982 1.00 83.00 79 ALA A CA 1
ATOM 596 C C . ALA A 1 79 ? 8.161 9.631 -12.027 1.00 83.00 79 ALA A C 1
ATOM 598 O O . ALA A 1 79 ? 8.990 10.531 -11.899 1.00 83.00 79 ALA A O 1
ATOM 599 N N . ASN A 1 80 ? 7.298 9.594 -13.039 1.00 88.81 80 ASN A N 1
ATOM 600 C CA . ASN A 1 80 ? 7.077 10.687 -13.983 1.00 88.81 80 ASN A CA 1
ATOM 601 C C . ASN A 1 80 ? 5.611 10.684 -14.453 1.00 88.81 80 ASN A C 1
ATOM 603 O O . ASN A 1 80 ? 4.954 9.642 -14.351 1.00 88.81 80 ASN A O 1
ATOM 607 N N . PRO A 1 81 ? 5.073 11.820 -14.931 1.00 91.69 81 PRO A N 1
ATOM 608 C CA . PRO A 1 81 ? 3.651 11.937 -15.247 1.00 91.69 81 PRO A CA 1
ATOM 609 C C . PRO A 1 81 ? 3.172 10.951 -16.308 1.00 91.69 81 PRO A C 1
ATOM 611 O O . PRO A 1 81 ? 2.114 10.348 -16.130 1.00 91.69 81 PRO A O 1
ATOM 614 N N . ASP A 1 82 ? 3.956 10.729 -17.365 1.00 93.94 82 ASP A N 1
ATOM 615 C CA . ASP A 1 82 ? 3.527 9.874 -18.470 1.00 93.94 82 ASP A CA 1
ATOM 616 C C . ASP A 1 82 ? 3.433 8.410 -18.019 1.00 93.94 82 ASP A C 1
ATOM 618 O O . ASP A 1 82 ? 2.452 7.717 -18.299 1.00 93.94 82 ASP A O 1
ATOM 622 N N . ARG A 1 83 ? 4.416 7.940 -17.247 1.00 92.12 83 ARG A N 1
ATOM 623 C CA . ARG A 1 83 ? 4.431 6.587 -16.680 1.00 92.12 83 ARG A CA 1
ATOM 624 C C . ARG A 1 83 ? 3.348 6.380 -15.632 1.00 92.12 83 ARG A C 1
ATOM 626 O O . ARG A 1 83 ? 2.690 5.342 -15.628 1.00 92.12 83 ARG A O 1
ATOM 633 N N . LEU A 1 84 ? 3.128 7.366 -14.763 1.00 92.38 84 LEU A N 1
ATOM 634 C CA . LEU A 1 84 ? 2.023 7.317 -13.804 1.00 92.38 84 LEU A CA 1
ATOM 635 C C . LEU A 1 84 ? 0.675 7.238 -14.530 1.00 92.38 84 LEU A C 1
ATOM 637 O O . LEU A 1 84 ? -0.182 6.454 -14.124 1.00 92.38 84 LEU A O 1
ATOM 641 N N . ALA A 1 85 ? 0.504 7.986 -15.625 1.00 94.81 85 ALA A N 1
ATOM 642 C CA . ALA A 1 85 ? -0.681 7.893 -16.470 1.00 94.81 85 ALA A CA 1
ATOM 643 C C . ALA A 1 85 ? -0.839 6.482 -17.055 1.00 94.81 85 ALA A C 1
ATOM 645 O O . ALA A 1 85 ? -1.915 5.900 -16.938 1.00 94.81 85 ALA A O 1
ATOM 646 N N . GLN A 1 86 ? 0.237 5.869 -17.556 1.00 95.06 86 GLN A N 1
ATOM 647 C CA . GLN A 1 86 ? 0.192 4.484 -18.030 1.00 95.06 86 GLN A CA 1
ATOM 648 C C . GLN A 1 86 ? -0.231 3.494 -16.946 1.00 95.06 86 GLN A C 1
ATOM 650 O O . GLN A 1 86 ? -1.101 2.667 -17.195 1.00 95.06 86 GLN A O 1
ATOM 655 N N . TYR A 1 87 ? 0.339 3.572 -15.744 1.00 95.06 87 TYR A N 1
ATOM 656 C CA . TYR A 1 87 ? -0.028 2.664 -14.652 1.00 95.06 87 TYR A CA 1
ATOM 657 C C . TYR A 1 87 ? -1.477 2.857 -14.197 1.00 95.06 87 TYR A C 1
ATOM 659 O O . TYR A 1 87 ? -2.096 1.925 -13.689 1.00 95.06 87 TYR A O 1
ATOM 667 N N . ASN A 1 88 ? -2.032 4.056 -14.375 1.00 94.94 88 ASN A N 1
ATOM 668 C CA . ASN A 1 88 ? -3.431 4.347 -14.079 1.00 94.94 88 ASN A CA 1
ATOM 669 C C . ASN A 1 88 ? -4.383 3.864 -15.177 1.00 94.94 88 ASN A C 1
ATOM 671 O O . ASN A 1 88 ? -5.434 3.318 -14.858 1.00 94.94 88 ASN A O 1
ATOM 675 N N . GLU A 1 89 ? -4.009 4.026 -16.443 1.00 95.56 89 GLU A N 1
ATOM 676 C CA . GLU A 1 89 ? -4.799 3.589 -17.598 1.00 95.56 89 GLU A CA 1
ATOM 677 C C . GLU A 1 89 ? -4.734 2.070 -17.818 1.00 95.56 89 GLU A C 1
ATOM 679 O O . GLU A 1 89 ? -5.723 1.456 -18.213 1.00 95.56 89 GLU A O 1
ATOM 684 N N . ARG A 1 90 ? -3.568 1.467 -17.568 1.00 95.06 90 ARG A N 1
ATOM 685 C CA . ARG A 1 90 ? -3.252 0.047 -17.781 1.00 95.06 90 ARG A CA 1
ATOM 686 C C . ARG A 1 90 ? -2.577 -0.531 -16.526 1.00 95.06 90 ARG A C 1
ATOM 688 O O . ARG A 1 90 ? -1.359 -0.743 -16.540 1.00 95.06 90 ARG A O 1
ATOM 695 N N . PRO A 1 91 ? -3.309 -0.765 -15.416 1.00 94.38 91 PRO A N 1
ATOM 696 C CA . PRO A 1 91 ? -2.732 -1.272 -14.163 1.00 94.38 91 PRO A CA 1
ATOM 697 C C . PRO A 1 91 ? -1.982 -2.600 -14.307 1.00 94.38 91 PRO A C 1
ATOM 699 O O . PRO A 1 91 ? -1.041 -2.876 -13.561 1.00 94.38 91 PRO A O 1
ATOM 702 N N . GLU A 1 92 ? -2.363 -3.419 -15.285 1.00 94.00 92 GLU A N 1
ATOM 703 C CA . GLU A 1 92 ? -1.681 -4.663 -15.623 1.00 94.00 92 GLU A CA 1
ATOM 704 C C . GLU A 1 92 ? -0.236 -4.437 -16.087 1.00 94.00 92 GLU A C 1
ATOM 706 O O . GLU A 1 92 ? 0.614 -5.278 -15.815 1.00 94.00 92 GLU A O 1
ATOM 711 N N . SER A 1 93 ? 0.079 -3.273 -16.668 1.00 94.88 93 SER A N 1
ATOM 712 C CA . SER A 1 93 ? 1.451 -2.914 -17.055 1.00 94.88 93 SER A CA 1
ATOM 713 C C . SER A 1 93 ? 2.382 -2.690 -15.863 1.00 94.88 93 SER A C 1
ATOM 715 O O . SER A 1 93 ? 3.585 -2.555 -16.053 1.00 94.88 93 SER A O 1
ATOM 717 N N . LEU A 1 94 ? 1.848 -2.649 -14.639 1.00 94.88 94 LEU A N 1
ATOM 718 C CA . LEU A 1 94 ? 2.614 -2.635 -13.395 1.00 94.88 94 LEU A CA 1
ATOM 719 C C . LEU A 1 94 ? 2.437 -3.952 -12.632 1.00 94.88 94 LEU A C 1
ATOM 721 O O . LEU A 1 94 ? 3.417 -4.603 -12.289 1.00 94.88 94 LEU A O 1
ATOM 725 N N . CYS A 1 95 ? 1.191 -4.354 -12.373 1.00 93.69 95 CYS A N 1
ATOM 726 C CA . CYS A 1 95 ? 0.888 -5.454 -11.453 1.00 93.69 95 CYS A CA 1
ATOM 727 C C . CYS A 1 95 ? 0.873 -6.843 -12.107 1.00 93.69 95 CYS A C 1
ATOM 729 O O . CYS A 1 95 ? 1.016 -7.856 -11.421 1.00 93.69 95 CYS A O 1
ATOM 731 N N . SER A 1 96 ? 0.696 -6.903 -13.427 1.00 93.62 96 SER A N 1
ATOM 732 C CA . SER A 1 96 ? 0.804 -8.127 -14.236 1.00 93.62 96 SER A CA 1
ATOM 733 C C . SER A 1 96 ? 2.026 -8.047 -15.147 1.00 93.62 96 SER A C 1
ATOM 735 O O . SER A 1 96 ? 1.958 -8.424 -16.308 1.00 93.62 96 SER A O 1
ATOM 737 N N . SER A 1 97 ? 3.118 -7.491 -14.623 1.00 94.31 97 SER A N 1
ATOM 738 C CA . SER A 1 97 ? 4.407 -7.401 -15.295 1.00 94.31 97 SER A CA 1
ATOM 739 C C . SER A 1 97 ? 5.479 -7.905 -14.345 1.00 94.31 97 SER A C 1
ATOM 741 O O . SER A 1 97 ? 6.064 -7.154 -13.564 1.00 94.31 97 SER A O 1
ATOM 743 N N . THR A 1 98 ? 5.698 -9.212 -14.350 1.00 92.31 98 THR A N 1
ATOM 744 C CA . THR A 1 98 ? 6.538 -9.887 -13.362 1.00 92.31 98 THR A CA 1
ATOM 745 C C . THR A 1 98 ? 7.992 -9.392 -13.362 1.00 92.31 98 THR A C 1
ATOM 747 O O . THR A 1 98 ? 8.529 -9.185 -12.268 1.00 92.31 98 THR A O 1
ATOM 750 N N . PRO A 1 99 ? 8.643 -9.129 -14.517 1.00 93.38 99 PRO A N 1
ATOM 751 C CA . PRO A 1 99 ? 9.982 -8.539 -14.524 1.00 93.38 99 PRO A CA 1
ATOM 752 C C . PRO A 1 99 ? 10.026 -7.088 -14.009 1.00 93.38 99 PRO A C 1
ATOM 754 O O . PRO A 1 99 ? 11.065 -6.650 -13.514 1.00 93.38 99 PRO A O 1
ATOM 757 N N . ARG A 1 100 ? 8.912 -6.342 -14.085 1.00 94.56 100 ARG A N 1
ATOM 758 C CA . ARG A 1 100 ? 8.807 -4.959 -13.586 1.00 94.56 100 ARG A CA 1
ATOM 759 C C . ARG A 1 100 ? 8.512 -4.880 -12.104 1.00 94.56 100 ARG A C 1
ATOM 761 O O . ARG A 1 100 ? 9.181 -4.132 -11.399 1.00 94.56 100 ARG A O 1
ATOM 768 N N . PHE A 1 101 ? 7.479 -5.571 -11.644 1.00 94.88 101 PHE A N 1
ATOM 769 C CA . PHE A 1 101 ? 7.102 -5.641 -10.244 1.00 94.88 101 PHE A CA 1
ATOM 770 C C . PHE A 1 101 ? 6.412 -6.973 -9.967 1.00 94.88 101 PHE A C 1
ATOM 772 O O . PHE A 1 101 ? 5.407 -7.332 -10.581 1.00 94.88 101 PHE A O 1
ATOM 779 N N . SER A 1 102 ? 6.933 -7.701 -8.988 1.00 92.56 102 SER A N 1
ATOM 780 C CA . SER A 1 102 ? 6.310 -8.925 -8.515 1.00 92.56 102 SER A CA 1
ATOM 781 C C . SER A 1 102 ? 6.604 -9.150 -7.045 1.00 92.56 102 SER A C 1
ATOM 783 O O . SER A 1 102 ? 7.622 -8.704 -6.514 1.00 92.56 102 SER A O 1
ATOM 785 N N . PHE A 1 103 ? 5.715 -9.892 -6.408 1.00 91.81 103 PHE A N 1
ATOM 786 C CA . PHE A 1 103 ? 5.924 -10.476 -5.098 1.00 91.81 103 PHE A CA 1
ATOM 787 C C . PHE A 1 103 ? 5.765 -11.988 -5.202 1.00 91.81 103 PHE A C 1
ATOM 789 O O . PHE A 1 103 ? 5.097 -12.498 -6.106 1.00 91.81 103 PHE A O 1
ATOM 796 N N . TRP A 1 104 ? 6.422 -12.687 -4.291 1.00 88.75 104 TRP A N 1
ATOM 797 C CA . TRP A 1 104 ? 6.681 -14.112 -4.395 1.00 88.75 104 TRP A CA 1
ATOM 798 C C . TRP A 1 104 ? 6.347 -14.784 -3.079 1.00 88.75 104 TRP A C 1
ATOM 800 O O . TRP A 1 104 ? 6.781 -14.308 -2.030 1.00 88.75 104 TRP A O 1
ATOM 810 N N . GLY A 1 105 ? 5.589 -15.876 -3.140 1.00 84.19 105 GLY A N 1
ATOM 811 C CA . GLY A 1 105 ? 5.198 -16.631 -1.951 1.00 84.19 105 GLY A CA 1
ATOM 812 C C . GLY A 1 105 ? 6.350 -17.421 -1.332 1.00 84.19 105 GLY A C 1
ATOM 813 O O . GLY A 1 105 ? 6.422 -17.506 -0.117 1.00 84.19 105 GLY A O 1
ATOM 814 N N . ASP A 1 106 ? 7.242 -17.965 -2.161 1.00 75.06 106 ASP A N 1
ATOM 815 C CA . ASP A 1 106 ? 8.375 -18.796 -1.738 1.00 75.06 106 ASP A CA 1
ATOM 816 C C . ASP A 1 106 ? 9.532 -18.586 -2.729 1.00 75.06 106 ASP A C 1
ATOM 818 O O . ASP A 1 106 ? 9.622 -19.268 -3.746 1.00 75.06 106 ASP A O 1
ATOM 822 N N . LEU A 1 107 ? 10.354 -17.557 -2.517 1.00 74.31 107 LEU A N 1
ATOM 823 C CA . LEU A 1 107 ? 11.520 -17.239 -3.341 1.00 74.31 107 LEU A CA 1
ATOM 824 C C . LEU A 1 107 ? 12.774 -17.185 -2.467 1.00 74.31 107 LEU A C 1
ATOM 826 O O . LEU A 1 107 ? 13.000 -16.230 -1.721 1.00 74.31 107 LEU A O 1
ATOM 830 N N . LEU A 1 108 ? 13.615 -18.208 -2.617 1.00 66.81 108 LEU A N 1
ATOM 831 C CA . LEU A 1 108 ? 14.873 -18.328 -1.892 1.00 66.81 108 LEU A CA 1
ATOM 832 C C . LEU A 1 108 ? 15.885 -17.247 -2.324 1.00 66.81 108 LEU A C 1
ATOM 834 O O . LEU A 1 108 ? 15.838 -16.783 -3.466 1.00 66.81 108 LEU A O 1
ATOM 838 N N . PRO A 1 109 ? 16.841 -16.863 -1.457 1.00 63.66 109 PRO A N 1
ATOM 839 C CA . PRO A 1 109 ? 17.816 -15.802 -1.742 1.00 63.66 109 PRO A CA 1
ATOM 840 C C . PRO A 1 109 ? 18.667 -15.990 -3.011 1.00 63.66 109 PRO A C 1
ATOM 842 O O . PRO A 1 109 ? 19.152 -15.011 -3.572 1.00 63.66 109 PRO A O 1
ATOM 845 N N . ASP A 1 110 ? 18.867 -17.229 -3.458 1.00 67.31 110 ASP A N 1
ATOM 846 C CA . ASP A 1 110 ? 19.624 -17.614 -4.658 1.00 67.31 110 ASP A CA 1
ATOM 847 C C . ASP A 1 110 ? 18.739 -17.852 -5.895 1.00 67.31 110 ASP A C 1
ATOM 849 O O . ASP A 1 110 ? 19.238 -18.193 -6.971 1.00 67.31 110 ASP A O 1
ATOM 853 N N . SER A 1 111 ? 17.425 -17.662 -5.757 1.00 70.25 111 SER A N 1
ATOM 854 C CA . SER A 1 111 ? 16.481 -17.778 -6.862 1.00 70.25 111 SER A CA 1
ATOM 855 C C . SER A 1 111 ? 16.655 -16.630 -7.855 1.00 70.25 111 SER A C 1
ATOM 857 O O . SER A 1 111 ? 17.006 -15.499 -7.507 1.00 70.25 111 SER A O 1
ATOM 859 N N . ALA A 1 112 ? 16.382 -16.912 -9.124 1.00 75.81 112 ALA A N 1
ATOM 860 C CA . ALA A 1 112 ? 16.499 -15.917 -10.175 1.00 75.81 112 ALA A CA 1
ATOM 861 C C . ALA A 1 112 ? 15.165 -15.207 -10.389 1.00 75.81 112 ALA A C 1
ATOM 863 O O . ALA A 1 112 ? 14.134 -15.840 -10.619 1.00 75.81 112 ALA A O 1
ATOM 864 N N . ILE A 1 113 ? 15.203 -13.878 -10.373 1.00 82.81 113 ILE A N 1
ATOM 865 C CA . ILE A 1 113 ? 14.045 -13.061 -10.727 1.00 82.81 113 ILE A CA 1
ATOM 866 C C . ILE A 1 113 ? 13.975 -12.874 -12.248 1.00 82.81 113 ILE A C 1
ATOM 868 O O . ILE A 1 113 ? 15.021 -12.749 -12.894 1.00 82.81 113 ILE A O 1
ATOM 872 N N . PRO A 1 114 ? 12.773 -12.826 -12.843 1.00 87.75 114 PRO A N 1
ATOM 873 C CA . PRO A 1 114 ? 12.623 -12.470 -14.242 1.00 87.75 114 PRO A CA 1
ATOM 874 C C . PRO A 1 114 ? 13.137 -11.057 -14.480 1.00 87.75 114 PRO A C 1
ATOM 876 O O . PRO A 1 114 ? 12.917 -10.152 -13.676 1.00 87.75 114 PRO A O 1
ATOM 879 N N . ILE A 1 115 ? 13.817 -10.884 -15.603 1.00 89.88 115 ILE A N 1
ATOM 880 C CA . ILE A 1 115 ? 14.310 -9.599 -16.088 1.00 89.88 115 ILE A CA 1
ATOM 881 C C . ILE A 1 115 ? 13.859 -9.437 -17.537 1.00 89.88 115 ILE A C 1
ATOM 883 O O . ILE A 1 115 ? 13.692 -10.428 -18.251 1.00 89.88 115 ILE A O 1
ATOM 887 N N . PHE A 1 116 ? 13.659 -8.199 -17.978 1.00 91.62 116 PHE A N 1
ATOM 888 C CA . PHE A 1 116 ? 13.288 -7.932 -19.362 1.00 91.62 116 PHE A CA 1
ATOM 889 C C . PHE A 1 116 ? 14.426 -8.318 -20.307 1.00 91.62 116 PHE A C 1
ATOM 891 O O . PHE A 1 116 ? 15.530 -7.781 -20.225 1.00 91.62 116 PHE A O 1
ATOM 898 N N . MET A 1 117 ? 14.144 -9.257 -21.210 1.00 87.44 117 MET A N 1
ATOM 899 C CA . MET A 1 117 ? 15.053 -9.655 -22.280 1.00 87.44 117 MET A CA 1
ATOM 900 C C . MET A 1 117 ? 14.295 -9.676 -23.616 1.00 87.44 117 MET A C 1
ATOM 902 O O . MET A 1 117 ? 13.391 -10.496 -23.778 1.00 87.44 117 MET A O 1
ATOM 906 N N . PRO A 1 118 ? 14.645 -8.809 -24.587 1.00 90.38 118 PRO A N 1
ATOM 907 C CA . PRO A 1 118 ? 15.626 -7.717 -24.495 1.00 90.38 118 PRO A CA 1
ATOM 908 C C . PRO A 1 118 ? 15.159 -6.579 -23.569 1.00 90.38 118 PRO A C 1
ATOM 910 O O . PRO A 1 118 ? 13.988 -6.543 -23.184 1.00 90.38 118 PRO A O 1
ATOM 913 N N . GLU A 1 119 ? 16.065 -5.650 -23.242 1.00 91.75 119 GLU A N 1
ATOM 914 C CA . GLU A 1 119 ? 15.758 -4.462 -22.430 1.00 91.75 119 GLU A CA 1
ATOM 915 C C . GLU A 1 119 ? 14.517 -3.714 -22.954 1.00 91.75 119 GLU A C 1
ATOM 917 O O . GLU A 1 119 ? 14.208 -3.728 -24.154 1.00 91.75 119 GLU A O 1
ATOM 922 N N . LEU A 1 120 ? 13.776 -3.090 -22.034 1.00 93.25 120 LEU A N 1
ATOM 923 C CA . LEU A 1 120 ? 12.616 -2.280 -22.389 1.00 93.25 120 LEU A CA 1
ATOM 924 C C . LEU A 1 120 ? 13.042 -0.970 -23.039 1.00 93.25 120 LEU A C 1
ATOM 926 O O . LEU A 1 120 ? 14.019 -0.334 -22.643 1.00 93.25 120 LEU A O 1
ATOM 930 N N . GLU A 1 121 ? 12.241 -0.542 -24.008 1.00 93.75 121 GLU A N 1
ATOM 931 C CA . GLU A 1 121 ? 12.374 0.769 -24.614 1.00 93.75 121 GLU A CA 1
ATOM 932 C C . GLU A 1 121 ? 11.264 1.692 -24.132 1.00 93.75 121 GLU A C 1
ATOM 934 O O . GLU A 1 121 ? 10.084 1.333 -24.133 1.00 93.75 121 GLU A O 1
ATOM 939 N N . TYR A 1 122 ? 11.654 2.918 -23.802 1.00 94.00 122 TYR A N 1
ATOM 940 C CA . TYR A 1 122 ? 10.751 3.933 -23.285 1.00 94.00 122 TYR A CA 1
ATOM 941 C C . TYR A 1 122 ? 10.606 5.084 -24.271 1.00 94.00 122 TYR A C 1
ATOM 943 O O . TYR A 1 122 ? 11.546 5.448 -24.988 1.00 94.00 122 TYR A O 1
ATOM 951 N N . GLU A 1 123 ? 9.419 5.674 -24.290 1.00 93.75 123 GLU A N 1
ATOM 952 C CA . GLU A 1 123 ? 9.223 7.005 -24.838 1.00 93.75 123 GLU A CA 1
ATOM 953 C C . GLU A 1 123 ? 9.982 8.032 -23.990 1.00 93.75 123 GLU A C 1
ATOM 955 O O . GLU A 1 123 ? 10.334 7.794 -22.830 1.00 93.75 123 GLU A O 1
ATOM 960 N N . LYS A 1 124 ? 10.256 9.193 -24.580 1.00 92.19 124 LYS A N 1
ATOM 961 C CA . LYS A 1 124 ? 10.862 10.299 -23.847 1.00 92.19 124 LYS A CA 1
ATOM 962 C C . LYS A 1 124 ? 9.781 10.982 -23.014 1.00 92.19 124 LYS A C 1
ATOM 964 O O . LYS A 1 124 ? 8.792 11.434 -23.579 1.00 92.19 124 LYS A O 1
ATOM 969 N N . ASP A 1 125 ? 10.004 11.076 -21.707 1.00 89.81 125 ASP A N 1
ATOM 970 C CA . ASP A 1 125 ? 9.093 11.745 -20.779 1.00 89.81 125 ASP A CA 1
ATOM 971 C C . ASP A 1 125 ? 8.836 13.200 -21.204 1.00 89.81 125 ASP A C 1
ATOM 973 O O . ASP A 1 125 ? 9.769 13.956 -21.509 1.00 89.81 125 ASP A O 1
ATOM 977 N N . SER A 1 126 ? 7.562 13.579 -21.190 1.00 88.31 126 SER A N 1
ATOM 978 C CA . SER A 1 126 ? 7.041 14.866 -21.642 1.00 88.31 126 SER A CA 1
ATOM 979 C C . SER A 1 126 ? 7.499 16.040 -20.778 1.00 88.31 126 SER A C 1
ATOM 981 O O . SER A 1 126 ? 7.497 17.179 -21.248 1.00 88.31 126 SER A O 1
ATOM 983 N N . THR A 1 127 ? 7.923 15.783 -19.535 1.00 86.69 127 THR A N 1
ATOM 984 C CA . THR A 1 127 ? 8.241 16.839 -18.564 1.00 86.69 127 THR A CA 1
ATOM 985 C C . THR A 1 127 ? 9.726 17.155 -18.445 1.00 86.69 127 THR A C 1
ATOM 987 O O . THR A 1 127 ? 10.121 18.312 -18.577 1.00 86.69 127 THR A O 1
ATOM 990 N N . HIS A 1 128 ? 10.565 16.146 -18.230 1.00 78.75 128 HIS A N 1
ATOM 991 C CA . HIS A 1 128 ? 11.992 16.322 -17.938 1.00 78.75 128 HIS A CA 1
ATOM 992 C C . HIS A 1 128 ? 12.890 15.609 -18.954 1.00 78.75 128 HIS A C 1
ATOM 994 O O . HIS A 1 128 ? 14.115 15.637 -18.834 1.00 78.75 128 HIS A O 1
ATOM 1000 N N . GLY A 1 129 ? 12.301 14.969 -19.970 1.00 78.69 129 GLY A N 1
ATOM 1001 C CA . GLY A 1 129 ? 13.038 14.266 -21.013 1.00 78.69 129 GLY A CA 1
ATOM 1002 C C . GLY A 1 129 ? 13.722 12.975 -20.558 1.00 78.69 129 GLY A C 1
ATOM 1003 O O . GLY A 1 129 ? 14.599 12.492 -21.276 1.00 78.69 129 GLY A O 1
ATOM 1004 N N . GLY A 1 130 ? 13.346 12.450 -19.386 1.00 84.25 130 GLY A N 1
ATOM 1005 C CA . GLY A 1 130 ? 13.766 11.145 -18.871 1.00 84.25 130 GLY A CA 1
ATOM 1006 C C . GLY A 1 130 ? 13.024 9.975 -19.528 1.00 84.25 130 GLY A C 1
ATOM 1007 O O . GLY A 1 130 ? 12.449 10.110 -20.606 1.00 84.25 130 GLY A O 1
ATOM 1008 N N . LEU A 1 131 ? 13.039 8.810 -18.875 1.00 88.56 131 LEU A N 1
ATOM 1009 C CA . LEU A 1 131 ? 12.306 7.625 -19.332 1.00 88.56 131 LEU A CA 1
ATOM 1010 C C . LEU A 1 131 ? 10.812 7.781 -19.012 1.00 88.56 131 LEU A C 1
ATOM 1012 O O . LEU A 1 131 ? 10.456 7.833 -17.838 1.00 88.56 131 LEU A O 1
ATOM 1016 N N . GLY A 1 132 ? 9.961 7.852 -20.033 1.00 91.25 132 GLY A N 1
ATOM 1017 C CA . GLY A 1 132 ? 8.510 7.992 -19.907 1.00 91.25 132 GLY A CA 1
ATOM 1018 C C . GLY A 1 132 ? 7.779 6.647 -19.892 1.00 91.25 132 GLY A C 1
ATOM 1019 O O . GLY A 1 132 ? 8.131 5.732 -19.134 1.00 91.25 132 GLY A O 1
ATOM 1020 N N . ARG A 1 133 ? 6.743 6.551 -20.731 1.00 93.50 133 ARG A N 1
ATOM 1021 C CA . ARG A 1 133 ? 5.915 5.351 -20.955 1.00 93.50 133 ARG A CA 1
ATOM 1022 C C . ARG A 1 133 ? 6.672 4.280 -21.724 1.00 93.50 133 ARG A C 1
ATOM 1024 O O . ARG A 1 133 ? 7.693 4.558 -22.351 1.00 93.50 133 ARG A O 1
ATOM 1031 N N . ASP A 1 134 ? 6.161 3.060 -21.681 1.00 95.00 134 ASP A N 1
ATOM 1032 C CA . ASP A 1 134 ? 6.660 1.973 -22.516 1.00 95.00 134 ASP A CA 1
ATOM 1033 C C . ASP A 1 134 ? 6.329 2.245 -23.982 1.00 95.00 134 ASP A C 1
ATOM 1035 O O . ASP A 1 134 ? 5.186 2.572 -24.305 1.00 95.00 134 ASP A O 1
ATOM 1039 N N . LYS A 1 135 ? 7.306 2.068 -24.882 1.00 95.50 135 LYS A N 1
ATOM 1040 C CA . LYS A 1 135 ? 7.033 2.132 -26.329 1.00 95.50 135 LYS A CA 1
ATOM 1041 C C . LYS A 1 135 ? 6.139 0.986 -26.796 1.00 95.50 135 LYS A C 1
ATOM 1043 O O . LYS A 1 135 ? 5.390 1.136 -27.755 1.00 95.50 135 LYS A O 1
ATOM 1048 N N . ASP A 1 136 ? 6.272 -0.167 -26.149 1.00 94.19 136 ASP A N 1
ATOM 1049 C CA . ASP A 1 136 ? 5.533 -1.381 -26.466 1.00 94.19 136 ASP A CA 1
ATOM 1050 C C . ASP A 1 136 ? 4.958 -1.967 -25.177 1.00 94.19 136 ASP A C 1
ATOM 1052 O O . ASP A 1 136 ? 5.650 -2.632 -24.404 1.00 94.19 136 ASP A O 1
ATOM 1056 N N . ILE A 1 137 ? 3.683 -1.666 -24.935 1.00 92.06 137 ILE A N 1
ATOM 1057 C CA . ILE A 1 137 ? 2.970 -2.081 -23.726 1.00 92.06 137 ILE A CA 1
ATOM 1058 C C . ILE A 1 137 ? 2.748 -3.597 -23.675 1.00 92.06 137 ILE A C 1
ATOM 1060 O O . ILE A 1 137 ? 2.703 -4.174 -22.590 1.00 92.06 137 ILE A O 1
ATOM 1064 N N . ASP A 1 138 ? 2.637 -4.255 -24.829 1.00 90.06 138 ASP A N 1
ATOM 1065 C CA . ASP A 1 138 ? 2.300 -5.677 -24.900 1.00 90.06 138 ASP A CA 1
ATOM 1066 C C . ASP A 1 138 ? 3.506 -6.553 -24.535 1.00 90.06 138 ASP A C 1
ATOM 1068 O O . ASP A 1 138 ? 3.337 -7.671 -24.058 1.00 90.06 138 ASP A O 1
ATOM 1072 N N . ARG A 1 139 ? 4.731 -6.024 -24.661 1.00 90.88 139 ARG A N 1
ATOM 1073 C CA . ARG A 1 139 ? 5.960 -6.677 -24.171 1.00 90.88 139 ARG A CA 1
ATOM 1074 C C . ARG A 1 139 ? 6.114 -6.671 -22.654 1.00 90.88 139 ARG A C 1
ATOM 1076 O O . ARG A 1 139 ? 6.964 -7.384 -22.125 1.00 90.88 139 ARG A O 1
ATOM 1083 N N . VAL A 1 140 ? 5.362 -5.818 -21.970 1.00 92.75 140 VAL A N 1
ATOM 1084 C CA . VAL A 1 140 ? 5.473 -5.616 -20.524 1.00 92.75 140 VAL A CA 1
ATOM 1085 C C . VAL A 1 140 ? 4.518 -6.531 -19.773 1.00 92.75 140 VAL A C 1
ATOM 1087 O O . VAL A 1 140 ? 4.817 -6.931 -18.650 1.00 92.75 140 VAL A O 1
ATOM 1090 N N . ILE A 1 141 ? 3.370 -6.836 -20.372 1.00 92.69 141 ILE A N 1
ATOM 1091 C CA . ILE A 1 141 ? 2.293 -7.579 -19.729 1.00 92.69 141 ILE A CA 1
ATOM 1092 C C . ILE A 1 141 ? 2.574 -9.078 -19.837 1.00 92.69 141 ILE A C 1
ATOM 1094 O O . ILE A 1 141 ? 2.775 -9.609 -20.927 1.00 92.69 141 ILE A O 1
ATOM 1098 N N . ASP A 1 142 ? 2.537 -9.759 -18.697 1.00 90.44 142 ASP A N 1
ATOM 1099 C CA . ASP A 1 142 ? 2.723 -11.200 -18.606 1.00 90.44 142 ASP A CA 1
ATOM 1100 C C . ASP A 1 142 ? 1.638 -11.940 -19.397 1.00 90.44 142 ASP A C 1
ATOM 1102 O O . ASP A 1 142 ? 0.435 -11.659 -19.300 1.00 90.44 142 ASP A O 1
ATOM 1106 N N . SER A 1 143 ? 2.047 -12.986 -20.105 1.00 87.44 143 SER A N 1
ATOM 1107 C CA . SER A 1 143 ? 1.112 -13.963 -20.643 1.00 87.44 143 SER A CA 1
ATOM 1108 C C . SER A 1 143 ? 0.487 -14.783 -19.512 1.00 87.44 143 SER A C 1
ATOM 1110 O O . SER A 1 143 ? 1.087 -15.058 -18.469 1.00 87.44 143 SER A O 1
ATOM 1112 N N . LYS A 1 144 ? -0.759 -15.226 -19.706 1.00 82.19 144 LYS A N 1
ATOM 1113 C CA . LYS A 1 144 ? -1.470 -16.008 -18.687 1.00 82.19 144 LYS A CA 1
ATOM 1114 C C . LYS A 1 144 ? -0.700 -17.290 -18.347 1.00 82.19 144 LYS A C 1
ATOM 1116 O O . LYS A 1 144 ? -0.580 -18.180 -19.183 1.00 82.19 144 LYS A O 1
ATOM 1121 N N . GLY A 1 145 ? -0.282 -17.411 -17.087 1.00 76.25 145 GLY A N 1
ATOM 1122 C CA . GLY A 1 145 ? 0.447 -18.580 -16.589 1.00 76.25 145 GLY A CA 1
ATOM 1123 C C . GLY A 1 145 ? 1.928 -18.605 -16.970 1.00 76.25 145 GLY A C 1
ATOM 1124 O O . GLY A 1 145 ? 2.557 -19.644 -16.807 1.00 76.25 145 GLY A O 1
ATOM 1125 N N . GLU A 1 146 ? 2.476 -17.491 -17.462 1.00 82.19 146 GLU A N 1
ATOM 1126 C CA . GLU A 1 146 ? 3.904 -17.366 -17.771 1.00 82.19 146 GLU A CA 1
ATOM 1127 C C . GLU A 1 146 ? 4.778 -17.515 -16.519 1.00 82.19 146 GLU A C 1
ATOM 1129 O O . GLU A 1 146 ? 5.798 -18.201 -16.554 1.00 82.19 146 GLU A O 1
ATOM 1134 N N . PHE A 1 147 ? 4.334 -16.943 -15.395 1.00 82.88 147 PHE A N 1
ATOM 1135 C CA . PHE A 1 147 ? 5.051 -16.983 -14.122 1.00 82.88 147 PHE A CA 1
ATOM 1136 C C . PHE A 1 147 ? 4.193 -17.587 -13.008 1.00 82.88 147 PHE A C 1
ATOM 1138 O O . PHE A 1 147 ? 3.070 -17.142 -12.754 1.00 82.88 147 PHE A O 1
ATOM 1145 N N . ASP A 1 148 ? 4.746 -18.579 -12.307 1.00 76.31 148 ASP A N 1
ATOM 1146 C CA . ASP A 1 148 ? 4.173 -19.116 -11.073 1.00 76.31 148 ASP A CA 1
ATOM 1147 C C . ASP A 1 148 ? 4.765 -18.373 -9.869 1.00 76.31 148 ASP A C 1
ATOM 1149 O O . ASP A 1 148 ? 5.875 -18.656 -9.422 1.00 76.31 148 ASP A O 1
ATOM 1153 N N . LYS A 1 149 ? 4.019 -17.395 -9.347 1.00 76.81 149 LYS A N 1
ATOM 1154 C CA . LYS A 1 149 ? 4.446 -16.554 -8.214 1.00 76.81 149 LYS A CA 1
ATOM 1155 C C . LYS A 1 149 ? 4.412 -17.287 -6.862 1.00 76.81 149 LYS A C 1
ATOM 1157 O O . LYS A 1 149 ? 4.831 -16.720 -5.853 1.00 76.81 149 LYS A O 1
ATOM 1162 N N . GLY A 1 150 ? 3.890 -18.517 -6.824 1.00 66.00 150 GLY A N 1
ATOM 1163 C CA . GLY A 1 150 ? 3.758 -19.333 -5.615 1.00 66.00 150 GLY A CA 1
ATOM 1164 C C . GLY A 1 150 ? 4.847 -20.392 -5.430 1.00 66.00 150 GLY A C 1
ATOM 1165 O O . GLY A 1 150 ? 4.723 -21.196 -4.510 1.00 66.00 150 GLY A O 1
ATOM 1166 N N . VAL A 1 151 ? 5.864 -20.443 -6.298 1.00 61.31 151 VAL A N 1
ATOM 1167 C CA . VAL A 1 151 ? 6.922 -21.468 -6.279 1.00 61.31 151 VAL A CA 1
ATOM 1168 C C . VAL A 1 151 ? 8.303 -20.819 -6.404 1.00 61.31 151 VAL A C 1
ATOM 1170 O O . VAL A 1 151 ? 8.465 -19.845 -7.140 1.00 61.31 151 VAL A O 1
ATOM 1173 N N . SER A 1 152 ? 9.309 -21.409 -5.747 1.00 54.56 152 SER A N 1
ATOM 1174 C CA . SER A 1 152 ? 10.721 -21.047 -5.923 1.00 54.56 152 SER A CA 1
ATOM 1175 C C . SER A 1 152 ? 11.127 -21.153 -7.394 1.00 54.56 152 SER A C 1
ATOM 1177 O O . SER A 1 152 ? 11.104 -22.227 -8.003 1.00 54.56 152 SER A O 1
ATOM 1179 N N . MET A 1 153 ? 11.484 -20.013 -7.989 1.00 47.81 153 MET A N 1
ATOM 1180 C CA . MET A 1 153 ? 11.960 -19.950 -9.366 1.00 47.81 153 MET A CA 1
ATOM 1181 C C . MET A 1 153 ? 13.481 -20.118 -9.420 1.00 47.81 153 MET A C 1
ATOM 1183 O O . MET A 1 153 ? 14.241 -19.161 -9.278 1.00 47.81 153 MET A O 1
ATOM 1187 N N . TYR A 1 154 ? 13.939 -21.338 -9.702 1.00 37.25 154 TYR A N 1
ATOM 1188 C CA . TYR A 1 154 ? 15.284 -21.558 -10.243 1.00 37.25 154 TYR A CA 1
ATOM 1189 C C . TYR A 1 154 ? 15.248 -21.458 -11.777 1.00 37.25 154 TYR A C 1
ATOM 1191 O O . TYR A 1 154 ? 14.320 -21.954 -12.415 1.00 37.25 154 TYR A O 1
ATOM 1199 N N . LEU A 1 155 ? 16.253 -20.789 -12.358 1.00 33.50 155 LEU A N 1
ATOM 1200 C CA . LEU A 1 155 ? 16.386 -20.474 -13.791 1.00 33.50 155 LEU A CA 1
ATOM 1201 C C . LEU A 1 155 ? 15.934 -21.604 -14.730 1.00 33.50 155 LEU A C 1
ATOM 1203 O O . LEU A 1 155 ? 16.471 -22.710 -14.697 1.00 33.50 155 LEU A O 1
ATOM 1207 N N . GLY A 1 156 ? 15.022 -21.261 -15.643 1.00 32.91 156 GLY A N 1
ATOM 1208 C CA . GLY A 1 156 ? 14.616 -22.115 -16.758 1.00 32.91 156 GLY A CA 1
ATOM 1209 C C . GLY A 1 156 ? 13.232 -22.720 -16.581 1.00 32.91 156 GLY A C 1
ATOM 1210 O O . GLY A 1 156 ? 13.118 -23.937 -16.472 1.00 32.91 156 GLY A O 1
ATOM 1211 N N . GLY A 1 157 ? 12.215 -21.846 -16.575 1.00 41.78 157 GLY A N 1
ATOM 1212 C CA . GLY A 1 157 ? 10.806 -22.129 -16.869 1.00 41.78 157 GLY A CA 1
ATOM 1213 C C . GLY A 1 157 ? 10.433 -23.605 -16.890 1.00 41.78 157 GLY A C 1
ATOM 1214 O O . GLY A 1 157 ? 10.371 -24.207 -17.953 1.00 41.78 157 GLY A O 1
ATOM 1215 N N . ASN A 1 158 ? 10.256 -24.169 -15.699 1.00 36.38 158 ASN A N 1
ATOM 1216 C CA . ASN A 1 158 ? 9.429 -25.321 -15.365 1.00 36.38 158 ASN A CA 1
ATOM 1217 C C . ASN A 1 158 ? 9.574 -25.512 -13.856 1.00 36.38 158 ASN A C 1
ATOM 1219 O O . ASN A 1 158 ? 10.659 -25.843 -13.378 1.00 36.38 158 ASN A O 1
ATOM 1223 N N . ALA A 1 159 ? 8.485 -25.302 -13.114 1.00 42.56 159 ALA A N 1
ATOM 1224 C CA . ALA A 1 159 ? 8.401 -25.616 -11.696 1.00 42.56 159 ALA A CA 1
ATOM 1225 C C . ALA A 1 159 ? 8.831 -27.075 -11.473 1.00 42.56 159 ALA A C 1
ATOM 1227 O O . ALA A 1 159 ? 8.055 -28.011 -11.682 1.00 42.56 159 ALA A O 1
ATOM 1228 N N . LYS A 1 160 ? 10.083 -27.301 -11.066 1.00 35.16 160 LYS A N 1
ATOM 1229 C CA . LYS A 1 160 ? 10.484 -28.611 -10.572 1.00 35.16 160 LYS A CA 1
ATOM 1230 C C . LYS A 1 160 ? 9.900 -28.730 -9.176 1.00 35.16 160 LYS A C 1
ATOM 1232 O O . LYS A 1 160 ? 10.493 -28.273 -8.207 1.00 35.16 160 LYS A O 1
ATOM 1237 N N . ARG A 1 161 ? 8.745 -29.393 -9.064 1.00 41.31 161 ARG A N 1
ATOM 1238 C CA . ARG A 1 161 ? 8.463 -30.147 -7.840 1.00 41.31 161 ARG A CA 1
ATOM 1239 C C . ARG A 1 161 ? 9.644 -31.093 -7.677 1.00 41.31 161 ARG A C 1
ATOM 1241 O O . ARG A 1 161 ? 9.801 -31.998 -8.493 1.00 41.31 161 ARG A O 1
ATOM 1248 N N . ALA A 1 162 ? 10.508 -30.818 -6.707 1.00 36.41 162 ALA A N 1
ATOM 1249 C CA . ALA A 1 162 ? 11.546 -31.746 -6.304 1.00 36.41 162 ALA A CA 1
ATOM 1250 C C . ALA A 1 162 ? 10.843 -33.022 -5.830 1.00 36.41 162 ALA A C 1
ATOM 1252 O O . ALA A 1 162 ? 10.345 -33.097 -4.709 1.00 36.41 162 ALA A O 1
ATOM 1253 N N . ASP A 1 163 ? 10.717 -33.984 -6.738 1.00 36.38 163 ASP A N 1
ATOM 1254 C CA . ASP A 1 163 ? 10.290 -35.326 -6.410 1.00 36.38 163 ASP A CA 1
ATOM 1255 C C . ASP A 1 163 ? 11.535 -36.131 -6.028 1.00 36.38 163 ASP A C 1
ATOM 1257 O O . ASP A 1 163 ? 12.492 -36.237 -6.796 1.00 36.38 163 ASP A O 1
ATOM 1261 N N . SER A 1 164 ? 11.469 -36.703 -4.827 1.00 38.50 164 SER A N 1
ATOM 1262 C CA . SER A 1 164 ? 12.322 -37.740 -4.234 1.00 38.50 164 SER A CA 1
ATOM 1263 C C . SER A 1 164 ? 13.776 -37.407 -3.844 1.00 38.50 164 SER A C 1
ATOM 1265 O O . SER A 1 164 ? 14.663 -37.257 -4.678 1.00 38.50 164 SER A O 1
ATOM 1267 N N . GLY A 1 165 ? 14.043 -37.436 -2.526 1.00 29.64 165 GLY A N 1
ATOM 1268 C CA . GLY A 1 165 ? 15.414 -37.535 -2.012 1.00 29.64 165 GLY A CA 1
ATOM 1269 C C . GLY A 1 165 ? 15.671 -37.271 -0.523 1.00 29.64 165 GLY A C 1
ATOM 1270 O O . GLY A 1 165 ? 16.692 -36.680 -0.214 1.00 29.64 165 GLY A O 1
ATOM 1271 N N . GLY A 1 166 ? 14.795 -37.693 0.398 1.00 34.28 166 GLY A N 1
ATOM 1272 C CA . GLY A 1 166 ? 15.179 -37.950 1.797 1.00 34.28 166 GLY A CA 1
ATOM 1273 C C . GLY A 1 166 ? 15.733 -36.777 2.620 1.00 34.28 166 GLY A C 1
ATOM 1274 O O . GLY A 1 166 ? 16.874 -36.819 3.061 1.00 34.28 166 GLY A O 1
ATOM 1275 N N . SER A 1 167 ? 14.897 -35.793 2.938 1.00 29.70 167 SER A N 1
ATOM 1276 C CA . SER A 1 167 ? 15.005 -35.070 4.207 1.00 29.70 167 SER A CA 1
ATOM 1277 C C . SER A 1 167 ? 13.611 -34.606 4.607 1.00 29.70 167 SER A C 1
ATOM 1279 O O . SER A 1 167 ? 12.810 -34.227 3.754 1.00 29.70 167 SER A O 1
ATOM 1281 N N . VAL A 1 168 ? 13.286 -34.731 5.888 1.00 34.31 168 VAL A N 1
ATOM 1282 C CA . VAL A 1 168 ? 11.981 -34.386 6.457 1.00 34.31 168 VAL A CA 1
ATOM 1283 C C . VAL A 1 168 ? 11.814 -32.867 6.375 1.00 34.31 168 VAL A C 1
ATOM 1285 O O . VAL A 1 168 ? 12.195 -32.149 7.291 1.00 34.31 168 VAL A O 1
ATOM 1288 N N . ILE A 1 169 ? 11.286 -32.372 5.256 1.00 35.03 169 ILE A N 1
ATOM 1289 C CA . ILE A 1 169 ? 10.837 -30.985 5.100 1.00 35.03 169 ILE A CA 1
ATOM 1290 C C . ILE A 1 169 ? 9.306 -31.008 5.197 1.00 35.03 169 ILE A C 1
ATOM 1292 O O . ILE A 1 169 ? 8.684 -31.838 4.522 1.00 35.03 169 ILE A O 1
ATOM 1296 N N . PRO A 1 170 ? 8.679 -30.176 6.051 1.00 34.03 170 PRO A N 1
ATOM 1297 C CA . PRO A 1 170 ? 7.245 -30.228 6.278 1.00 34.03 170 PRO A CA 1
ATOM 1298 C C . PRO A 1 170 ? 6.477 -30.065 4.970 1.00 34.03 170 PRO A C 1
ATOM 1300 O O . PRO A 1 170 ? 6.696 -29.156 4.174 1.00 34.03 170 PRO A O 1
ATOM 1303 N N . THR A 1 171 ? 5.561 -30.993 4.762 1.00 32.25 171 THR A N 1
ATOM 1304 C CA . THR A 1 171 ? 4.614 -31.047 3.661 1.00 32.25 171 THR A CA 1
ATOM 1305 C C . THR A 1 171 ? 3.792 -29.759 3.544 1.00 32.25 171 THR A C 1
ATOM 1307 O O . THR A 1 171 ? 2.886 -29.538 4.337 1.00 32.25 171 THR A O 1
ATOM 1310 N N . GLY A 1 172 ? 4.085 -28.976 2.506 1.00 35.16 172 GLY A N 1
ATOM 1311 C CA . GLY A 1 172 ? 3.159 -28.238 1.643 1.00 35.16 172 GLY A CA 1
ATOM 1312 C C . GLY A 1 172 ? 2.066 -27.365 2.264 1.00 35.16 172 GLY A C 1
ATOM 1313 O O . GLY A 1 172 ? 1.026 -27.865 2.684 1.00 35.16 172 GLY A O 1
ATOM 1314 N N . SER A 1 173 ? 2.161 -26.057 2.029 1.00 35.84 173 SER A N 1
ATOM 1315 C CA . SER A 1 173 ? 0.981 -25.251 1.712 1.00 35.84 173 SER A CA 1
ATOM 1316 C C . SER A 1 173 ? 0.876 -25.128 0.186 1.00 35.84 173 SER A C 1
ATOM 1318 O O . SER A 1 173 ? 1.301 -24.174 -0.455 1.00 35.84 173 SER A O 1
ATOM 1320 N N . ARG A 1 174 ? 0.238 -26.119 -0.455 1.00 39.19 174 ARG A N 1
ATOM 1321 C CA . ARG A 1 174 ? -0.488 -25.784 -1.690 1.00 39.19 174 ARG A CA 1
ATOM 1322 C C . ARG A 1 174 ? -1.430 -24.661 -1.275 1.00 39.19 174 ARG A C 1
ATOM 1324 O O . ARG A 1 174 ? -2.249 -24.914 -0.391 1.00 39.19 174 ARG A O 1
ATOM 1331 N N . PHE A 1 175 ? -1.314 -23.468 -1.858 1.00 43.16 175 PHE A N 1
ATOM 1332 C CA . PHE A 1 175 ? -2.328 -22.428 -1.711 1.00 43.16 175 PHE A CA 1
ATOM 1333 C C . PHE A 1 175 ? -3.664 -23.047 -2.118 1.00 43.16 175 PHE A C 1
ATOM 1335 O O . PHE A 1 175 ? -3.975 -23.224 -3.296 1.00 43.16 175 PHE A O 1
ATOM 1342 N N . SER A 1 176 ? -4.404 -23.517 -1.116 1.00 34.72 176 SER A N 1
ATOM 1343 C CA . SER A 1 176 ? -5.669 -24.182 -1.321 1.00 34.72 176 SER A CA 1
ATOM 1344 C C . SER A 1 176 ? -6.591 -23.112 -1.880 1.00 34.72 176 SER A C 1
ATOM 1346 O O . SER A 1 176 ? -6.809 -22.078 -1.252 1.00 34.72 176 SER A O 1
ATOM 1348 N N . THR A 1 177 ? -7.186 -23.389 -3.032 1.00 36.97 177 THR A N 1
ATOM 1349 C CA . THR A 1 177 ? -8.341 -22.658 -3.560 1.00 36.97 177 THR A CA 1
ATOM 1350 C C . THR A 1 177 ? -9.593 -22.820 -2.677 1.00 36.97 177 THR A C 1
ATOM 1352 O O . THR A 1 177 ? -10.680 -22.383 -3.048 1.00 36.97 177 THR A O 1
ATOM 1355 N N . GLY A 1 178 ? -9.465 -23.408 -1.482 1.00 31.88 178 GLY A N 1
ATOM 1356 C CA . GLY A 1 178 ? -10.442 -23.328 -0.410 1.00 31.88 178 GLY A CA 1
ATOM 1357 C C . GLY A 1 178 ? -10.567 -21.895 0.097 1.00 31.88 178 GLY A C 1
ATOM 1358 O O . GLY A 1 178 ? -9.573 -21.262 0.435 1.00 31.88 178 GLY A O 1
ATOM 1359 N N . ARG A 1 179 ? -11.813 -21.404 0.107 1.00 36.38 179 ARG A N 1
ATOM 1360 C CA . ARG A 1 179 ? -12.311 -20.143 0.687 1.00 36.38 179 ARG A CA 1
ATOM 1361 C C . ARG A 1 179 ? -11.241 -19.425 1.522 1.00 36.38 179 ARG A C 1
ATOM 1363 O O . ARG A 1 179 ? -11.047 -19.804 2.675 1.00 36.38 179 ARG A O 1
ATOM 1370 N N . LYS A 1 180 ? -10.552 -18.440 0.916 1.00 41.88 180 LYS A N 1
ATOM 1371 C CA . LYS A 1 180 ? -9.486 -17.634 1.541 1.00 41.88 180 LYS A CA 1
ATOM 1372 C C . LYS A 1 180 ? -9.897 -17.320 2.982 1.00 41.88 180 LYS A C 1
ATOM 1374 O O . LYS A 1 180 ? -10.817 -16.527 3.191 1.00 41.88 180 LYS A O 1
ATOM 1379 N N . ARG A 1 181 ? -9.299 -17.985 3.980 1.00 45.31 181 ARG A N 1
ATOM 1380 C CA . ARG A 1 181 ? -9.463 -17.532 5.365 1.00 45.31 181 ARG A CA 1
ATOM 1381 C C . ARG A 1 181 ? -8.822 -16.156 5.371 1.00 45.31 181 ARG A C 1
ATOM 1383 O O . ARG A 1 181 ? -7.641 -16.043 5.066 1.00 45.31 181 ARG A O 1
ATOM 1390 N N . ARG A 1 182 ? -9.635 -15.122 5.594 1.00 53.59 182 ARG A N 1
ATOM 1391 C CA . ARG A 1 182 ? -9.132 -13.756 5.694 1.00 53.59 182 ARG A CA 1
ATOM 1392 C C . ARG A 1 182 ? -8.027 -13.735 6.743 1.00 53.59 182 ARG A C 1
ATOM 1394 O O . ARG A 1 182 ? -8.200 -14.305 7.822 1.00 53.59 182 ARG A O 1
ATOM 1401 N N . ALA A 1 183 ? -6.925 -13.110 6.363 1.00 54.47 183 ALA A N 1
ATOM 1402 C CA . ALA A 1 183 ? -5.845 -12.657 7.215 1.00 54.47 183 ALA A CA 1
ATOM 1403 C C . ALA A 1 183 ? -6.337 -12.275 8.622 1.00 54.47 183 ALA A C 1
ATOM 1405 O O . ALA A 1 183 ? -7.101 -11.311 8.758 1.00 54.47 183 ALA A O 1
ATOM 1406 N N . ARG A 1 184 ? -5.948 -13.043 9.648 1.00 55.69 184 ARG A N 1
ATOM 1407 C CA . ARG A 1 184 ? -6.273 -12.750 11.053 1.00 55.69 184 ARG A CA 1
ATOM 1408 C C . ARG A 1 184 ? -5.140 -11.942 11.660 1.00 55.69 184 ARG A C 1
ATOM 1410 O O . ARG A 1 184 ? -4.039 -12.462 11.732 1.00 55.69 184 ARG A O 1
ATOM 1417 N N . SER A 1 185 ? -5.418 -10.719 12.107 1.00 62.47 185 SER A N 1
ATOM 1418 C CA . SER A 1 185 ? -4.409 -9.853 12.724 1.00 62.47 185 SER A CA 1
ATOM 1419 C C . SER A 1 185 ? -3.698 -10.534 13.900 1.00 62.47 185 SER A C 1
ATOM 1421 O O . SER A 1 185 ? -4.347 -11.110 14.767 1.00 62.47 185 SER A O 1
ATOM 1423 N N . GLU A 1 186 ? -2.370 -10.435 13.944 1.00 63.41 186 GLU A N 1
ATOM 1424 C CA . GLU A 1 186 ? -1.539 -10.890 15.070 1.00 63.41 186 GLU A CA 1
ATOM 1425 C C . GLU A 1 186 ? -1.446 -9.840 16.191 1.00 63.41 186 GLU A C 1
ATOM 1427 O O . GLU A 1 186 ? -0.940 -10.113 17.276 1.00 63.41 186 GLU A O 1
ATOM 1432 N N . HIS A 1 187 ? -1.984 -8.637 15.962 1.00 72.25 187 HIS A N 1
ATOM 1433 C CA . HIS A 1 187 ? -1.927 -7.506 16.889 1.00 72.25 187 HIS A CA 1
ATOM 1434 C C . HIS A 1 187 ? -3.301 -7.193 17.501 1.00 72.25 187 HIS A C 1
ATOM 1436 O O . HIS A 1 187 ? -3.712 -6.038 17.571 1.00 72.25 187 HIS A O 1
ATOM 1442 N N . LEU A 1 188 ? -4.012 -8.229 17.959 1.00 73.25 188 LEU A N 1
ATOM 1443 C CA . LEU A 1 188 ? -5.384 -8.129 18.492 1.00 73.25 188 LEU A CA 1
ATOM 1444 C C . LEU A 1 188 ? -5.508 -7.288 19.775 1.00 73.25 188 LEU A C 1
ATOM 1446 O O . LEU A 1 188 ? -6.607 -6.896 20.149 1.00 73.25 188 LEU A O 1
ATOM 1450 N N . HIS A 1 189 ? -4.389 -7.015 20.450 1.00 83.44 189 HIS A N 1
ATOM 1451 C CA . HIS A 1 189 ? -4.335 -6.254 21.703 1.00 83.44 189 HIS A CA 1
ATOM 1452 C C . HIS A 1 189 ? -3.708 -4.869 21.542 1.00 83.44 189 HIS A C 1
ATOM 1454 O O . HIS A 1 189 ? -3.327 -4.252 22.537 1.00 83.44 189 HIS A O 1
ATOM 1460 N N . THR A 1 190 ? -3.569 -4.386 20.310 1.00 90.69 190 THR A N 1
ATOM 1461 C CA . THR A 1 190 ? -3.060 -3.046 20.033 1.00 90.69 190 THR A CA 1
ATOM 1462 C C . THR A 1 190 ? -4.126 -2.238 19.309 1.00 90.69 190 THR A C 1
ATOM 1464 O O . THR A 1 190 ? -4.743 -2.724 18.363 1.00 90.69 190 THR A O 1
ATOM 1467 N N . LEU A 1 191 ? -4.313 -1.001 19.755 1.00 94.31 191 LEU A N 1
ATOM 1468 C CA . LEU A 1 191 ? -5.163 -0.009 19.113 1.00 94.31 191 LEU A CA 1
ATOM 1469 C C . LEU A 1 191 ? -4.285 1.080 18.492 1.00 94.31 191 LEU A C 1
ATOM 1471 O O . LEU A 1 191 ? -3.366 1.592 19.134 1.00 94.31 191 LEU A O 1
ATOM 1475 N N . ILE A 1 192 ? -4.562 1.450 17.248 1.00 95.75 192 ILE A N 1
ATOM 1476 C CA . ILE A 1 192 ? -3.982 2.628 16.599 1.00 95.75 192 ILE A CA 1
ATOM 1477 C C . ILE A 1 192 ? -5.056 3.704 16.513 1.00 95.75 192 ILE A C 1
ATOM 1479 O O . ILE A 1 192 ? -6.156 3.440 16.042 1.00 95.75 192 ILE A O 1
ATOM 1483 N N . VAL A 1 193 ? -4.729 4.929 16.905 1.00 97.31 193 VAL A N 1
ATOM 1484 C CA . VAL A 1 193 ? -5.582 6.107 16.728 1.00 97.31 193 VAL A CA 1
ATOM 1485 C C . VAL A 1 193 ? -4.827 7.100 15.863 1.00 97.31 193 VAL A C 1
ATOM 1487 O O . VAL A 1 193 ? -3.699 7.472 16.187 1.00 97.31 193 VAL A O 1
ATOM 1490 N N . THR A 1 194 ? -5.417 7.517 14.745 1.00 96.81 194 THR A N 1
ATOM 1491 C CA . THR A 1 194 ? -4.705 8.335 13.760 1.00 96.81 194 THR A CA 1
ATOM 1492 C C . THR A 1 194 ? -5.586 9.423 13.134 1.00 96.81 194 THR A C 1
ATOM 1494 O O . THR A 1 194 ? -6.727 9.147 12.762 1.00 96.81 194 THR A O 1
ATOM 1497 N N . PRO A 1 195 ? -5.083 10.669 13.002 1.00 96.12 195 PRO A N 1
ATOM 1498 C CA . PRO A 1 195 ? -5.795 11.775 12.368 1.00 96.12 195 PRO A CA 1
ATOM 1499 C C . PRO A 1 195 ? -5.521 11.905 10.866 1.00 96.12 195 PRO A C 1
ATOM 1501 O O . PRO A 1 195 ? -6.090 12.779 10.216 1.00 96.12 195 PRO A O 1
ATOM 1504 N N . TYR A 1 196 ? -4.626 11.088 10.310 1.00 95.06 196 TYR A N 1
ATOM 1505 C CA . TYR A 1 196 ? -4.164 11.253 8.936 1.00 95.06 196 TYR A CA 1
ATOM 1506 C C . TYR A 1 196 ? -5.228 10.811 7.926 1.00 95.06 196 TYR A C 1
ATOM 1508 O O . TYR A 1 196 ? -5.909 9.802 8.112 1.00 95.06 196 TYR A O 1
ATOM 1516 N N . ILE A 1 197 ? -5.372 11.570 6.840 1.00 92.38 197 ILE A N 1
ATOM 1517 C CA . ILE A 1 197 ? -6.370 11.310 5.788 1.00 92.38 197 ILE A CA 1
ATOM 1518 C C . ILE A 1 197 ? -5.993 10.051 4.994 1.00 92.38 197 ILE A C 1
ATOM 1520 O O . ILE A 1 197 ? -6.854 9.306 4.539 1.00 92.38 197 ILE A O 1
ATOM 1524 N N . GLU A 1 198 ? -4.698 9.768 4.878 1.00 92.94 198 GLU A N 1
ATOM 1525 C CA . GLU A 1 198 ? -4.148 8.583 4.219 1.00 92.94 198 GLU A CA 1
ATOM 1526 C C . GLU A 1 198 ? -4.443 7.288 4.996 1.00 92.94 198 GLU A C 1
ATOM 1528 O O . GLU A 1 198 ? -4.306 6.182 4.463 1.00 92.94 198 GLU A O 1
ATOM 1533 N N . HIS A 1 199 ? -4.842 7.398 6.265 1.00 95.69 199 HIS A N 1
ATOM 1534 C CA . HIS A 1 199 ? -5.147 6.275 7.142 1.00 95.69 199 HIS A CA 1
ATOM 1535 C C . HIS A 1 199 ? -6.656 6.020 7.222 1.00 95.69 199 HIS A C 1
ATOM 1537 O O . HIS A 1 199 ? -7.299 6.240 8.249 1.00 95.69 199 HIS A O 1
ATOM 1543 N N . SER A 1 200 ? -7.215 5.519 6.119 1.00 96.50 200 SER A N 1
ATOM 1544 C CA . SER A 1 200 ? -8.615 5.096 6.048 1.00 96.50 200 SER A CA 1
ATOM 1545 C C . SER A 1 200 ? -8.854 3.811 6.848 1.00 96.50 200 SER A C 1
ATOM 1547 O O . SER A 1 200 ? -8.292 2.755 6.537 1.00 96.50 200 SER A O 1
ATOM 1549 N N . ALA A 1 201 ? -9.716 3.885 7.865 1.00 96.94 201 ALA A N 1
ATOM 1550 C CA . ALA A 1 201 ? -10.177 2.718 8.615 1.00 96.94 201 ALA A CA 1
ATOM 1551 C C . ALA A 1 201 ? -11.127 1.868 7.761 1.00 96.94 201 ALA A C 1
ATOM 1553 O O . ALA A 1 201 ? -11.111 0.639 7.856 1.00 96.94 201 ALA A O 1
ATOM 1554 N N . ARG A 1 202 ? -11.914 2.503 6.880 1.00 96.88 202 ARG A N 1
ATOM 1555 C CA . ARG A 1 202 ? -12.762 1.790 5.916 1.00 96.88 202 ARG A CA 1
ATOM 1556 C C . ARG A 1 202 ? -11.939 0.925 4.969 1.00 96.88 202 ARG A C 1
ATOM 1558 O O . ARG A 1 202 ? -12.198 -0.273 4.876 1.00 96.88 202 ARG A O 1
ATOM 1565 N N . GLU A 1 203 ? -10.945 1.513 4.304 1.00 96.25 203 GLU A N 1
ATOM 1566 C CA . GLU A 1 203 ? -10.055 0.790 3.386 1.00 96.25 203 GLU A CA 1
ATOM 1567 C C . GLU A 1 203 ? -9.367 -0.375 4.107 1.00 96.25 203 GLU A C 1
ATOM 1569 O O . GLU A 1 203 ? -9.307 -1.492 3.588 1.00 96.25 203 GLU A O 1
ATOM 1574 N N . LEU A 1 204 ? -8.893 -0.127 5.332 1.00 94.94 204 LEU A N 1
ATOM 1575 C CA . LEU A 1 204 ? -8.252 -1.144 6.151 1.00 94.94 204 LEU A CA 1
ATOM 1576 C C . LEU A 1 204 ? -9.202 -2.315 6.454 1.00 94.94 204 LEU A C 1
ATOM 1578 O O . LEU A 1 204 ? -8.804 -3.468 6.309 1.00 94.94 204 LEU A O 1
ATOM 1582 N N . CYS A 1 205 ? -10.455 -2.057 6.821 1.00 93.94 205 CYS A N 1
ATOM 1583 C CA . CYS A 1 205 ? -11.409 -3.116 7.155 1.00 93.94 205 CYS A CA 1
ATOM 1584 C C . CYS A 1 205 ? -11.933 -3.883 5.937 1.00 93.94 205 CYS A C 1
ATOM 1586 O O . CYS A 1 205 ? -12.086 -5.106 5.999 1.00 93.94 205 CYS A O 1
ATOM 1588 N N . GLU A 1 206 ? -12.206 -3.178 4.838 1.00 94.50 206 GLU A N 1
ATOM 1589 C CA . GLU A 1 206 ? -12.809 -3.746 3.627 1.00 94.50 206 GLU A CA 1
ATOM 1590 C C . GLU A 1 206 ? -11.793 -4.495 2.749 1.00 94.50 206 GLU A C 1
ATOM 1592 O O . GLU A 1 206 ? -12.177 -5.372 1.972 1.00 94.50 206 GLU A O 1
ATOM 1597 N N . SER A 1 207 ? -10.498 -4.198 2.888 1.00 92.88 207 SER A N 1
ATOM 1598 C CA . SER A 1 207 ? -9.431 -4.868 2.142 1.00 92.88 207 SER A CA 1
ATOM 1599 C C . SER A 1 207 ? -9.230 -6.326 2.575 1.00 92.88 207 SER A C 1
ATOM 1601 O O . SER A 1 207 ? -8.991 -6.629 3.743 1.00 92.88 207 SER A O 1
ATOM 1603 N N . ASP A 1 208 ? -9.235 -7.253 1.611 1.00 89.69 208 ASP A N 1
ATOM 1604 C CA . ASP A 1 208 ? -8.954 -8.674 1.864 1.00 89.69 208 ASP A CA 1
ATOM 1605 C C . ASP A 1 208 ? -7.468 -8.951 2.179 1.00 89.69 208 ASP A C 1
ATOM 1607 O O . ASP A 1 208 ? -7.145 -10.015 2.714 1.00 89.69 208 ASP A O 1
ATOM 1611 N N . THR A 1 209 ? -6.567 -8.025 1.836 1.00 90.81 209 THR A N 1
ATOM 1612 C CA . THR A 1 209 ? -5.107 -8.161 2.002 1.00 90.81 209 THR A CA 1
ATOM 1613 C C . THR A 1 209 ? -4.534 -7.215 3.052 1.00 90.81 209 THR A C 1
ATOM 1615 O O . THR A 1 209 ? -3.326 -7.196 3.262 1.00 90.81 209 THR A O 1
ATOM 1618 N N . SER A 1 210 ? -5.356 -6.427 3.740 1.00 92.62 210 SER A N 1
ATOM 1619 C CA . SER A 1 210 ? -4.856 -5.589 4.830 1.00 92.62 210 SER A CA 1
ATOM 1620 C C . SER A 1 210 ? -4.537 -6.407 6.083 1.00 92.62 210 SER A C 1
ATOM 1622 O O . SER A 1 210 ? -5.103 -7.474 6.326 1.00 92.62 210 SER A O 1
ATOM 1624 N N . TRP A 1 211 ? -3.633 -5.877 6.893 1.00 89.56 211 TRP A N 1
ATOM 1625 C CA . TRP A 1 211 ? -3.009 -6.506 8.042 1.00 89.56 211 TRP A CA 1
ATOM 1626 C C . TRP A 1 211 ? -2.596 -5.443 9.051 1.00 89.56 211 TRP A C 1
ATOM 1628 O O . TRP A 1 211 ? -1.928 -4.471 8.700 1.00 89.56 211 TRP A O 1
ATOM 1638 N N . GLY A 1 212 ? -2.904 -5.661 10.324 1.00 89.50 212 GLY A N 1
ATOM 1639 C CA . GLY A 1 212 ? -2.445 -4.773 11.384 1.00 89.50 212 GLY A CA 1
ATOM 1640 C C . GLY A 1 212 ? -3.378 -4.725 12.587 1.00 89.50 212 GLY A C 1
ATOM 1641 O O . GLY A 1 212 ? -4.372 -5.453 12.617 1.00 89.50 212 GLY A O 1
ATOM 1642 N N . PRO A 1 213 ? -3.030 -3.900 13.584 1.00 92.38 213 PRO A N 1
ATOM 1643 C CA . PRO A 1 213 ? -3.847 -3.684 14.772 1.00 92.38 213 PRO A CA 1
ATOM 1644 C C . PRO A 1 213 ? -5.220 -3.090 14.446 1.00 92.38 213 PRO A C 1
ATOM 1646 O O . PRO A 1 213 ? -5.429 -2.534 13.362 1.00 92.38 213 PRO A O 1
ATOM 1649 N N . ASP A 1 214 ? -6.133 -3.157 15.410 1.00 93.94 214 ASP A N 1
ATOM 1650 C CA . ASP A 1 214 ? -7.385 -2.408 15.332 1.00 93.94 214 ASP A CA 1
ATOM 1651 C C . ASP A 1 214 ? -7.081 -0.912 15.195 1.00 93.94 214 ASP A C 1
ATOM 1653 O O . ASP A 1 214 ? -6.118 -0.406 15.776 1.00 93.94 214 ASP A O 1
ATOM 1657 N N . THR A 1 215 ? -7.865 -0.197 14.389 1.00 95.75 215 THR A N 1
ATOM 1658 C CA . THR A 1 215 ? -7.534 1.186 14.019 1.00 95.75 215 THR A CA 1
ATOM 1659 C C . THR A 1 215 ? -8.742 2.107 14.089 1.00 95.75 215 THR A C 1
ATOM 1661 O O . THR A 1 215 ? -9.778 1.830 13.493 1.00 95.75 215 THR A O 1
ATOM 1664 N N . VAL A 1 216 ? -8.571 3.250 14.746 1.00 97.38 216 VAL A N 1
ATOM 1665 C CA . VAL A 1 216 ? -9.460 4.410 14.705 1.00 97.38 216 VAL A CA 1
ATOM 1666 C C . VAL A 1 216 ? -8.886 5.455 13.757 1.00 97.38 216 VAL A C 1
ATOM 1668 O O . VAL A 1 216 ? -7.789 5.971 13.978 1.00 97.38 216 VAL A O 1
ATOM 1671 N N . SER A 1 217 ? -9.659 5.808 12.735 1.00 97.62 217 SER A N 1
ATOM 1672 C CA . SER A 1 217 ? -9.397 6.952 11.870 1.00 97.62 217 SER A CA 1
ATOM 1673 C C . SER A 1 217 ? -10.235 8.139 12.336 1.00 97.62 217 SER A C 1
ATOM 1675 O O . SER A 1 217 ? -11.462 8.123 12.233 1.00 97.62 217 SER A O 1
ATOM 1677 N N . LEU A 1 218 ? -9.578 9.174 12.866 1.00 96.81 218 LEU A N 1
ATOM 1678 C CA . LEU A 1 218 ? -10.250 10.394 13.330 1.00 96.81 218 LEU A CA 1
ATOM 1679 C C . LEU A 1 218 ? -10.717 11.268 12.163 1.00 96.81 218 LEU A C 1
ATOM 1681 O O . LEU A 1 218 ? -11.657 12.037 12.323 1.00 96.81 218 LEU A O 1
ATOM 1685 N N . SER A 1 219 ? -10.076 11.153 10.996 1.00 95.56 219 SER A N 1
ATOM 1686 C CA . SER A 1 219 ? -10.481 11.870 9.782 1.00 95.56 219 SER A CA 1
ATOM 1687 C C . SER A 1 219 ? -11.780 11.310 9.193 1.00 95.56 219 SER A C 1
ATOM 1689 O O . SER A 1 219 ? -12.562 12.064 8.616 1.00 95.56 219 SER A O 1
ATOM 1691 N N . GLU A 1 220 ? -12.029 10.009 9.369 1.00 95.75 220 GLU A N 1
ATOM 1692 C CA . GLU A 1 220 ? -13.261 9.341 8.932 1.00 95.75 220 GLU A CA 1
ATOM 1693 C C . GLU A 1 220 ? -14.310 9.186 10.044 1.00 95.75 220 GLU A C 1
ATOM 1695 O O . GLU A 1 220 ? -15.446 8.826 9.747 1.00 95.75 220 GLU A O 1
ATOM 1700 N N . GLU A 1 221 ? -13.940 9.418 11.307 1.00 95.31 221 GLU A N 1
ATOM 1701 C CA . GLU A 1 221 ? -14.736 9.059 12.493 1.00 95.31 221 GLU A CA 1
ATOM 1702 C C . GLU A 1 221 ? -15.152 7.572 12.501 1.00 95.31 221 GLU A C 1
ATOM 1704 O O . GLU A 1 221 ? -16.269 7.207 12.885 1.00 95.31 221 GLU A O 1
ATOM 1709 N N . LEU A 1 222 ? -14.234 6.693 12.083 1.00 96.06 222 LEU A N 1
ATOM 1710 C CA . LEU A 1 222 ? -14.461 5.252 11.956 1.00 96.06 222 LEU A CA 1
ATOM 1711 C C . LEU A 1 222 ? -13.467 4.433 12.781 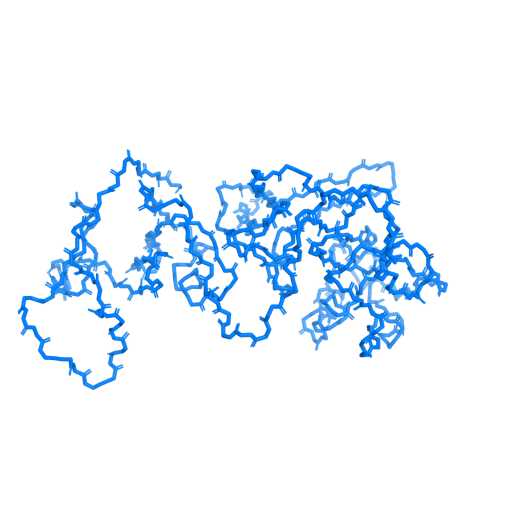1.00 96.06 222 LEU A C 1
ATOM 1713 O O . LEU A 1 222 ? -12.285 4.757 12.880 1.00 96.06 222 LEU A O 1
ATOM 1717 N N . PHE A 1 223 ? -13.952 3.315 13.309 1.00 95.62 223 PHE A N 1
ATOM 1718 C CA . PHE A 1 223 ? -13.190 2.262 13.964 1.00 95.62 223 PHE A CA 1
ATOM 1719 C C . PHE A 1 223 ? -13.249 0.979 13.135 1.00 95.62 223 PHE A C 1
ATOM 1721 O O . PHE A 1 223 ? -14.327 0.509 12.763 1.00 95.62 223 PHE A O 1
ATOM 1728 N N . CYS A 1 224 ? -12.082 0.405 12.878 1.00 94.50 224 CYS A N 1
ATOM 1729 C CA . CYS A 1 224 ? -11.914 -0.877 12.229 1.00 94.50 224 CYS A CA 1
ATOM 1730 C C . CYS A 1 224 ? -11.443 -1.929 13.236 1.00 94.50 224 CYS A C 1
ATOM 1732 O O . CYS A 1 224 ? -10.302 -1.892 13.704 1.00 94.50 224 CYS A O 1
ATOM 1734 N N . ASP A 1 225 ? -12.319 -2.892 13.513 1.00 91.44 225 ASP A N 1
ATOM 1735 C CA . ASP A 1 225 ? -11.982 -4.138 14.190 1.00 91.44 225 ASP A CA 1
ATOM 1736 C C . ASP A 1 225 ? -11.315 -5.075 13.174 1.00 91.44 225 ASP A C 1
ATOM 1738 O O . ASP A 1 225 ? -11.983 -5.662 12.321 1.00 91.44 225 ASP A O 1
ATOM 1742 N N . MET A 1 226 ? -9.998 -5.239 13.264 1.00 89.00 226 MET A N 1
ATOM 1743 C CA . MET A 1 226 ? -9.208 -6.062 12.347 1.00 89.00 226 MET A CA 1
ATOM 1744 C C . MET A 1 226 ? -9.322 -7.565 12.616 1.00 89.00 226 MET A C 1
ATOM 1746 O O . MET A 1 226 ? -8.986 -8.371 11.741 1.00 89.00 226 MET A O 1
ATOM 1750 N N . GLU A 1 227 ? -9.830 -7.959 13.785 1.00 85.75 227 GLU A N 1
ATOM 1751 C CA . GLU A 1 227 ? -10.127 -9.355 14.114 1.00 85.75 227 GLU A CA 1
ATOM 1752 C C . GLU A 1 227 ? -11.350 -9.849 13.341 1.00 85.75 227 GLU A C 1
ATOM 1754 O O . GLU A 1 227 ? -11.318 -10.902 12.693 1.00 85.75 227 GLU A O 1
ATOM 1759 N N . THR A 1 228 ? -12.435 -9.074 13.403 1.00 85.44 228 THR A N 1
ATOM 1760 C CA . THR A 1 228 ? -13.725 -9.434 12.799 1.00 85.44 228 THR A CA 1
ATOM 1761 C C . THR A 1 228 ? -13.948 -8.795 11.430 1.00 85.44 228 THR A C 1
ATOM 1763 O O . THR A 1 228 ? -14.862 -9.205 10.709 1.00 85.44 228 THR A O 1
ATOM 1766 N N . ARG A 1 229 ? -13.102 -7.830 11.044 1.00 87.81 229 ARG A N 1
ATOM 1767 C CA . ARG A 1 229 ? -13.306 -6.906 9.911 1.00 87.81 229 ARG A CA 1
ATOM 1768 C C . ARG A 1 229 ? -14.597 -6.100 10.040 1.00 87.81 229 ARG A C 1
ATOM 1770 O O . ARG A 1 229 ? -15.252 -5.792 9.045 1.00 87.81 229 ARG A O 1
ATOM 1777 N N . GLY A 1 230 ? -14.986 -5.807 11.277 1.00 89.31 230 GLY A N 1
ATOM 1778 C CA . GLY A 1 230 ? -16.139 -4.979 11.589 1.00 89.31 230 GLY A CA 1
ATOM 1779 C C . GLY A 1 230 ? -15.780 -3.503 11.480 1.00 89.31 230 GLY A C 1
ATOM 1780 O O . GLY A 1 230 ? -14.833 -3.047 12.114 1.00 89.31 230 GLY A O 1
ATOM 1781 N N . LEU A 1 231 ? -16.549 -2.759 10.689 1.00 93.50 231 LEU A N 1
ATOM 1782 C CA . LEU A 1 231 ? -16.416 -1.312 10.572 1.00 93.50 231 LEU A CA 1
ATOM 1783 C C . LEU A 1 231 ? -17.530 -0.636 11.374 1.00 93.50 231 LEU A C 1
ATOM 1785 O O . LEU A 1 231 ? -18.713 -0.894 11.136 1.00 93.50 231 LEU A O 1
ATOM 1789 N N . PHE A 1 232 ? -17.150 0.233 12.302 1.00 92.81 232 PHE A N 1
ATOM 1790 C CA . PHE A 1 232 ? -18.055 0.923 13.218 1.00 92.81 232 PHE A CA 1
ATOM 1791 C C . PHE A 1 232 ? -17.780 2.428 13.201 1.00 92.81 232 PHE A C 1
ATOM 1793 O O . PHE A 1 232 ? -16.660 2.849 12.932 1.00 92.81 232 PHE A O 1
ATOM 1800 N N . GLY A 1 233 ? -18.793 3.248 13.483 1.00 94.00 233 GLY A N 1
ATOM 1801 C CA . GLY A 1 233 ? -18.587 4.682 13.716 1.00 94.00 233 GLY A CA 1
ATOM 1802 C C . GLY A 1 233 ? -18.042 4.953 15.116 1.00 94.00 233 GLY A C 1
ATOM 1803 O O . GLY A 1 233 ? -18.159 4.097 15.996 1.00 94.00 233 GLY A O 1
ATOM 1804 N N . LEU A 1 234 ? -17.484 6.140 15.346 1.00 93.88 234 LEU A N 1
ATOM 1805 C CA . LEU A 1 234 ? -17.154 6.599 16.696 1.00 93.88 234 LEU A CA 1
ATOM 1806 C C . LEU A 1 234 ? -18.404 7.060 17.451 1.00 93.88 234 LEU A C 1
ATOM 1808 O O . LEU A 1 234 ? -19.330 7.630 16.871 1.00 93.88 234 LEU A O 1
ATOM 1812 N N . CYS A 1 235 ? -18.443 6.790 18.755 1.00 91.25 235 CYS A N 1
ATOM 1813 C CA . CYS A 1 235 ? -19.517 7.283 19.605 1.00 91.25 235 CYS A CA 1
ATOM 1814 C C . CYS A 1 235 ? -19.400 8.800 19.760 1.00 91.25 235 CYS A C 1
ATOM 1816 O O . CYS A 1 235 ? -18.323 9.334 20.024 1.00 91.25 235 CYS A O 1
ATOM 1818 N N . ASN A 1 236 ? -20.522 9.494 19.607 1.00 89.00 236 ASN A N 1
ATOM 1819 C CA . ASN A 1 236 ? -20.592 10.938 19.726 1.00 89.00 236 ASN A CA 1
ATOM 1820 C C . ASN A 1 236 ? -21.948 11.331 20.321 1.00 89.00 236 ASN A C 1
ATOM 1822 O O . ASN A 1 236 ? -22.999 11.219 19.687 1.00 89.00 236 ASN A O 1
ATOM 1826 N N . GLU A 1 237 ? -21.915 11.803 21.567 1.00 82.62 237 GLU A N 1
ATOM 1827 C CA . GLU A 1 237 ? -23.114 12.225 22.294 1.00 82.62 237 GLU A CA 1
ATOM 1828 C C . GLU A 1 237 ? -23.798 13.430 21.637 1.00 82.62 237 GLU A C 1
ATOM 1830 O O . GLU A 1 237 ? -25.025 13.509 21.631 1.00 82.62 237 GLU A O 1
ATOM 1835 N N . ALA A 1 238 ? -23.030 14.340 21.028 1.00 84.06 238 ALA A N 1
ATOM 1836 C CA . ALA A 1 238 ? -23.571 15.533 20.380 1.00 84.06 238 ALA A CA 1
ATOM 1837 C C . ALA A 1 238 ? -24.362 15.198 19.106 1.00 84.06 238 ALA A C 1
ATOM 1839 O O . ALA A 1 238 ? -25.338 15.880 18.795 1.00 84.06 238 ALA A O 1
ATOM 1840 N N . THR A 1 239 ? -23.977 14.140 18.387 1.00 81.50 239 THR A N 1
ATOM 1841 C CA . THR A 1 239 ? -24.730 13.627 17.228 1.00 81.50 239 THR A CA 1
ATOM 1842 C C . THR A 1 239 ? -25.757 12.557 17.612 1.00 81.50 239 THR A C 1
ATOM 1844 O O . THR A 1 239 ? -26.531 12.117 16.763 1.00 81.50 239 THR A O 1
ATOM 1847 N N . GLY A 1 240 ? -25.803 12.155 18.889 1.00 81.00 240 GLY A N 1
ATOM 1848 C CA . GLY A 1 240 ? -26.710 11.132 19.413 1.00 81.00 240 GLY A CA 1
ATOM 1849 C C . GLY A 1 240 ? -26.299 9.690 19.092 1.00 81.00 240 GLY A C 1
ATOM 1850 O O . GLY A 1 240 ? -27.091 8.769 19.300 1.00 81.00 240 GLY A O 1
ATOM 1851 N N . VAL A 1 241 ? -25.079 9.467 18.593 1.00 83.12 241 VAL A N 1
ATOM 1852 C CA . VAL A 1 241 ? -24.553 8.134 18.273 1.00 83.12 241 VAL A CA 1
ATOM 1853 C C . VAL A 1 241 ? -23.943 7.522 19.533 1.00 83.12 241 VAL A C 1
ATOM 1855 O O . VAL A 1 241 ? -22.790 7.772 19.867 1.00 83.12 241 VAL A O 1
ATOM 1858 N N . THR A 1 242 ? -24.731 6.724 20.251 1.00 82.12 242 THR A N 1
ATOM 1859 C CA . THR A 1 242 ? -24.326 6.092 21.525 1.00 82.12 242 THR A CA 1
ATOM 1860 C C . THR A 1 242 ? -24.415 4.564 21.510 1.00 82.12 242 THR A C 1
ATOM 1862 O O . THR A 1 242 ? -24.063 3.906 22.486 1.00 82.12 242 THR A O 1
ATOM 1865 N N . THR A 1 243 ? -24.883 3.976 20.404 1.00 83.19 243 THR A N 1
ATOM 1866 C CA . THR A 1 243 ? -24.986 2.521 20.220 1.00 83.19 243 THR A CA 1
ATOM 1867 C C . THR A 1 243 ? -24.471 2.117 18.843 1.00 83.19 243 THR A C 1
ATOM 1869 O O . THR A 1 243 ? -24.521 2.900 17.897 1.00 83.19 243 THR A O 1
ATOM 1872 N N . ASN A 1 244 ? -23.982 0.881 18.737 1.00 85.44 244 ASN A N 1
ATOM 1873 C CA . ASN A 1 244 ? -23.281 0.341 17.571 1.00 85.44 244 ASN A CA 1
ATOM 1874 C C . ASN A 1 244 ? -22.101 1.222 17.111 1.00 85.44 244 ASN A C 1
ATOM 1876 O O . ASN A 1 244 ? -21.900 1.446 15.917 1.00 85.44 244 ASN A O 1
ATOM 1880 N N . CYS A 1 245 ? -21.349 1.736 18.081 1.00 89.62 245 CYS A N 1
ATOM 1881 C CA . CYS A 1 245 ? -20.236 2.653 17.877 1.00 89.62 245 CYS A CA 1
ATOM 1882 C C . CYS A 1 245 ? -19.064 2.287 18.789 1.00 89.62 245 CYS A C 1
ATOM 1884 O O . CYS A 1 245 ? -19.236 1.574 19.777 1.00 89.62 245 CYS A O 1
ATOM 1886 N N . PHE A 1 246 ? -17.870 2.755 18.449 1.00 91.88 246 PHE A N 1
ATOM 1887 C CA . PHE A 1 246 ? -16.680 2.616 19.276 1.00 91.88 246 PHE A CA 1
ATOM 1888 C C . PHE A 1 246 ? -16.472 3.885 20.103 1.00 91.88 246 PHE A C 1
ATOM 1890 O O . PHE A 1 246 ? -16.358 4.981 19.552 1.00 91.88 246 PHE A O 1
ATOM 1897 N N . ASP A 1 247 ? -16.446 3.746 21.423 1.00 90.00 247 ASP A N 1
ATOM 1898 C CA . ASP A 1 247 ? -16.131 4.832 22.341 1.00 90.00 247 ASP A CA 1
ATOM 1899 C C . ASP A 1 247 ? -14.615 4.903 22.530 1.00 90.00 247 ASP A C 1
ATOM 1901 O O . ASP A 1 247 ? -13.998 4.011 23.111 1.00 90.00 247 ASP A O 1
ATOM 1905 N N . LEU A 1 248 ? -14.018 5.984 22.030 1.00 90.12 248 LEU A N 1
ATOM 1906 C CA . LEU A 1 248 ? -12.579 6.211 22.085 1.00 90.12 248 LEU A CA 1
ATOM 1907 C C . LEU A 1 248 ? -12.071 6.497 23.506 1.00 90.12 248 LEU A C 1
ATOM 1909 O O . LEU A 1 248 ? -10.926 6.181 23.806 1.00 90.12 248 LEU A O 1
ATOM 1913 N N . ALA A 1 249 ? -12.892 7.088 24.380 1.00 88.00 249 ALA A N 1
ATOM 1914 C CA . ALA A 1 249 ? -12.464 7.451 25.732 1.00 88.00 249 ALA A CA 1
ATOM 1915 C C . ALA A 1 249 ? -12.353 6.223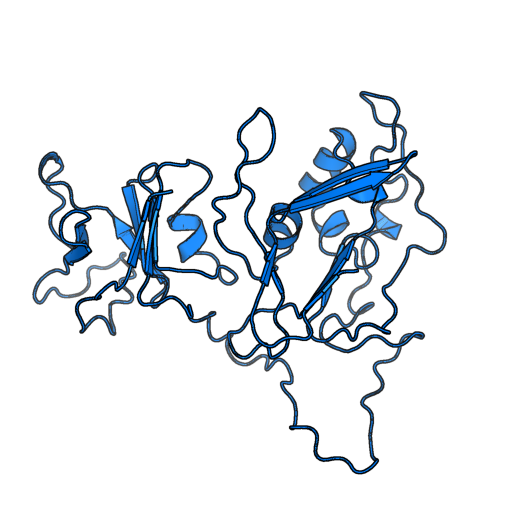 26.641 1.00 88.00 249 ALA A C 1
ATOM 1917 O O . ALA A 1 249 ? -11.474 6.156 27.499 1.00 88.00 249 ALA A O 1
ATOM 1918 N N . THR A 1 250 ? -13.255 5.260 26.452 1.00 86.69 250 THR A N 1
ATOM 1919 C CA . THR A 1 250 ? -13.243 3.991 27.188 1.00 86.69 250 THR A CA 1
ATOM 1920 C C . THR A 1 250 ? -12.546 2.866 26.425 1.00 86.69 250 THR A C 1
ATOM 1922 O O . THR A 1 250 ? -12.298 1.816 27.009 1.00 86.69 250 THR A O 1
ATOM 1925 N N . GLU A 1 251 ? -12.220 3.085 25.147 1.00 88.31 251 GLU A N 1
ATOM 1926 C CA . GLU A 1 251 ? -11.699 2.095 24.199 1.00 88.31 251 GLU A CA 1
ATOM 1927 C C . GLU A 1 251 ? -12.603 0.856 24.071 1.00 88.31 251 GLU A C 1
ATOM 1929 O O . GLU A 1 251 ? -12.136 -0.276 23.924 1.00 88.31 251 GLU A O 1
ATOM 1934 N N . THR A 1 252 ? -13.925 1.056 24.122 1.00 85.38 252 THR A N 1
ATOM 1935 C CA . THR A 1 252 ? -14.904 -0.039 24.088 1.00 85.38 252 THR A CA 1
ATOM 1936 C C . THR A 1 252 ? -15.874 0.061 22.920 1.00 85.38 252 THR A C 1
ATOM 1938 O O . THR A 1 252 ? -16.284 1.137 22.491 1.00 85.38 252 THR A O 1
ATOM 1941 N N . LEU A 1 253 ? -16.280 -1.101 22.402 1.00 85.56 253 LEU A N 1
ATOM 1942 C CA . LEU A 1 253 ? -17.338 -1.189 21.403 1.00 85.56 253 LEU A CA 1
ATOM 1943 C C . LEU A 1 253 ? -18.709 -1.248 22.091 1.00 85.56 253 LEU A C 1
ATOM 1945 O O . LEU A 1 253 ? -19.054 -2.232 22.749 1.00 85.56 253 LEU A O 1
ATOM 1949 N N . MET A 1 254 ? -19.513 -0.209 21.889 1.00 83.44 254 MET A N 1
ATOM 1950 C CA . MET A 1 254 ? -20.857 -0.073 22.441 1.00 83.44 254 MET A CA 1
ATOM 1951 C C . MET A 1 254 ? -21.857 -0.806 21.548 1.00 83.44 254 MET A C 1
ATOM 1953 O O . MET A 1 254 ? -22.381 -0.246 20.588 1.00 83.44 254 MET A O 1
ATOM 1957 N N . LEU A 1 255 ? -22.136 -2.076 21.834 1.00 75.69 255 LEU A N 1
ATOM 1958 C CA . LEU A 1 255 ? -23.134 -2.858 21.095 1.00 75.69 255 LEU A CA 1
ATOM 1959 C C . LEU A 1 255 ? -24.552 -2.651 21.664 1.00 75.69 255 LEU A C 1
ATOM 1961 O O . LEU A 1 255 ? -24.712 -2.498 22.877 1.00 75.69 255 LEU A O 1
ATOM 1965 N N . PRO A 1 256 ? -25.610 -2.677 20.829 1.00 67.62 256 PRO A N 1
ATOM 1966 C CA . PRO A 1 256 ? -26.978 -2.613 21.329 1.00 67.62 256 PRO A CA 1
ATOM 1967 C C . PRO A 1 256 ? -27.301 -3.850 22.179 1.00 67.62 256 PRO A C 1
ATOM 1969 O O . PRO A 1 256 ? -27.128 -4.988 21.738 1.00 67.62 256 PRO A O 1
ATOM 1972 N N . GLN A 1 257 ? -27.807 -3.638 23.396 1.00 49.31 257 GLN A N 1
ATOM 1973 C CA . GLN A 1 257 ? -28.270 -4.722 24.263 1.00 49.31 257 GLN A CA 1
ATOM 1974 C C . GLN A 1 257 ? -29.478 -5.427 23.610 1.00 49.31 257 GLN A C 1
ATOM 1976 O O . GLN A 1 257 ? -30.562 -4.859 23.521 1.00 49.31 257 GLN A O 1
ATOM 1981 N N . GLY A 1 258 ? -29.299 -6.666 23.134 1.00 47.69 258 GLY A N 1
ATOM 1982 C CA . GLY A 1 258 ? -30.405 -7.567 22.764 1.00 47.69 258 GLY A CA 1
ATOM 1983 C C . GLY A 1 258 ? -31.195 -7.247 21.480 1.00 47.69 258 GLY A C 1
ATOM 1984 O O . GLY A 1 258 ? -32.345 -7.667 21.369 1.00 47.69 258 GLY A O 1
ATOM 1985 N N . GLY A 1 259 ? -30.626 -6.528 20.507 1.00 34.62 259 GLY A N 1
ATOM 1986 C CA . GLY A 1 259 ? -31.343 -6.095 19.295 1.00 34.62 259 GLY A CA 1
ATOM 1987 C C . GLY A 1 259 ? -31.384 -7.121 18.150 1.00 34.62 259 GLY A C 1
ATOM 1988 O O . GLY A 1 259 ? -30.352 -7.599 17.687 1.00 34.62 259 GLY A O 1
ATOM 1989 N N . ILE A 1 260 ? -32.589 -7.415 17.652 1.00 36.97 260 ILE A N 1
ATOM 1990 C CA . ILE A 1 260 ? -32.859 -8.183 16.422 1.00 36.97 260 ILE A CA 1
ATOM 1991 C C . ILE A 1 260 ? -32.162 -7.494 15.224 1.00 36.97 260 ILE A C 1
ATOM 1993 O O . ILE A 1 260 ? -32.280 -6.274 15.097 1.00 36.97 260 ILE A O 1
ATOM 1997 N N . PRO A 1 261 ? -31.455 -8.226 14.336 1.00 36.53 261 PRO A N 1
ATOM 1998 C CA . PRO A 1 261 ? -30.734 -7.623 13.213 1.00 36.53 261 PRO A CA 1
ATOM 1999 C C . PRO A 1 261 ? -31.683 -6.869 12.271 1.00 36.53 261 PRO A C 1
ATOM 2001 O O . PRO A 1 261 ? -32.654 -7.443 11.774 1.00 36.53 261 PRO A O 1
ATOM 2004 N N . GLN A 1 262 ? -31.399 -5.587 12.012 1.00 36.03 262 GLN A N 1
ATOM 2005 C CA . GLN A 1 262 ? -32.132 -4.804 11.015 1.00 36.03 262 GLN A CA 1
ATOM 2006 C C . GLN A 1 262 ? -31.697 -5.165 9.581 1.00 36.03 262 GLN A C 1
ATOM 2008 O O . GLN A 1 262 ? -30.515 -5.437 9.350 1.00 36.03 262 GLN A O 1
ATOM 2013 N N . PRO A 1 263 ? -32.615 -5.149 8.592 1.00 29.44 263 PRO A N 1
ATOM 2014 C CA . PRO A 1 263 ? -32.285 -5.463 7.207 1.00 29.44 263 PRO A CA 1
ATOM 2015 C C . PRO A 1 263 ? -31.453 -4.331 6.589 1.00 29.44 263 PRO A C 1
ATOM 2017 O O . PRO A 1 263 ? -31.894 -3.188 6.555 1.00 29.44 263 PRO A O 1
ATOM 2020 N N . GLY A 1 264 ? -30.264 -4.656 6.074 1.00 36.78 264 GLY A N 1
ATOM 2021 C CA . GLY A 1 264 ? -29.396 -3.718 5.345 1.00 36.78 264 GLY A CA 1
ATOM 2022 C C . GLY A 1 264 ? -28.097 -3.344 6.061 1.00 36.78 264 GLY A C 1
ATOM 2023 O O . GLY A 1 264 ? -27.180 -2.849 5.414 1.00 36.78 264 GLY A O 1
ATOM 2024 N N . VAL A 1 265 ? -27.967 -3.654 7.355 1.00 38.41 265 VAL A N 1
ATOM 2025 C CA . VAL A 1 265 ? -26.691 -3.567 8.077 1.00 38.41 265 VAL A CA 1
ATOM 2026 C C . VAL A 1 265 ? -26.131 -4.982 8.186 1.00 38.41 265 VAL A C 1
ATOM 2028 O O . VAL A 1 265 ? -26.651 -5.805 8.939 1.00 38.41 265 VAL A O 1
ATOM 2031 N N . ASN A 1 266 ? -25.081 -5.294 7.421 1.00 35.75 266 ASN A N 1
ATOM 2032 C CA . ASN A 1 266 ? -24.319 -6.532 7.605 1.00 35.75 266 ASN A CA 1
ATOM 2033 C C . ASN A 1 266 ? -23.512 -6.426 8.902 1.00 35.75 266 ASN A C 1
ATOM 2035 O O . ASN A 1 266 ? -22.298 -6.248 8.891 1.00 35.75 266 ASN A O 1
ATOM 2039 N N . ILE A 1 267 ? -24.197 -6.521 10.040 1.00 43.03 267 ILE A N 1
ATOM 2040 C CA . ILE A 1 267 ? -23.527 -6.717 11.313 1.00 43.03 267 ILE A CA 1
ATOM 2041 C C . ILE A 1 267 ? -23.035 -8.165 11.297 1.00 43.03 267 ILE A C 1
ATOM 2043 O O . ILE A 1 267 ? -23.802 -9.102 11.528 1.00 43.03 267 ILE A O 1
ATOM 2047 N N . HIS A 1 268 ? -21.742 -8.375 11.055 1.00 42.41 268 HIS A N 1
ATOM 2048 C CA . HIS A 1 268 ? -21.083 -9.656 11.324 1.00 42.41 268 HIS A CA 1
ATOM 2049 C C . HIS A 1 268 ? -20.962 -9.913 12.850 1.00 42.41 268 HIS A C 1
ATOM 2051 O O . HIS A 1 268 ? -20.007 -10.519 13.312 1.00 42.41 268 HIS A O 1
ATOM 2057 N N . ALA A 1 269 ? -21.962 -9.518 13.653 1.00 42.69 269 ALA A N 1
ATOM 2058 C CA . ALA A 1 269 ? -22.031 -9.688 15.110 1.00 42.69 269 ALA A CA 1
ATOM 2059 C C . ALA A 1 269 ? -22.354 -11.123 15.557 1.00 42.69 269 ALA A C 1
ATOM 2061 O O . ALA A 1 269 ? -22.747 -11.352 16.700 1.00 42.69 269 ALA A O 1
ATOM 2062 N N . ARG A 1 270 ? -22.158 -12.131 14.702 1.00 38.16 270 ARG A N 1
ATOM 2063 C CA . ARG A 1 270 ? -22.104 -13.516 15.186 1.00 38.16 270 ARG A CA 1
ATOM 2064 C C . ARG A 1 270 ? -20.718 -13.764 15.791 1.00 38.16 270 ARG A C 1
ATOM 2066 O O . ARG A 1 270 ? -19.925 -14.479 15.191 1.00 38.16 270 ARG A O 1
ATOM 2073 N N . GLY A 1 271 ? -20.421 -13.160 16.947 1.00 41.00 271 GLY A N 1
ATOM 2074 C CA . GLY A 1 271 ? -19.210 -13.512 17.702 1.00 41.00 271 GLY A CA 1
ATOM 2075 C C . GLY A 1 271 ? -18.627 -12.503 18.695 1.00 41.00 271 GLY A C 1
ATOM 2076 O O . GLY A 1 271 ? -17.748 -12.897 19.450 1.00 41.00 271 GLY A O 1
ATOM 2077 N N . LEU A 1 272 ? -19.077 -11.246 18.755 1.00 49.66 272 LEU A N 1
ATOM 2078 C CA . LEU A 1 272 ? -18.523 -10.272 19.711 1.00 49.66 272 LEU A CA 1
ATOM 2079 C C . LEU A 1 272 ? -19.132 -10.478 21.108 1.00 49.66 272 LEU A C 1
ATOM 2081 O O . LEU A 1 272 ? -20.059 -9.781 21.507 1.00 49.66 272 LEU A O 1
ATOM 2085 N N . SER A 1 273 ? -18.642 -11.484 21.834 1.00 40.41 273 SER A N 1
ATOM 2086 C CA . SER A 1 273 ? -19.037 -11.764 23.222 1.00 40.41 273 SER A CA 1
ATOM 2087 C C . SER A 1 273 ? -17.941 -11.462 24.245 1.00 40.41 273 SER A C 1
ATOM 2089 O O . SER A 1 273 ? -18.047 -11.907 25.385 1.00 40.41 273 SER A O 1
ATOM 2091 N N . VAL A 1 274 ? -16.885 -10.736 23.868 1.00 51.47 274 VAL A N 1
ATOM 2092 C CA . VAL A 1 274 ? -15.812 -10.357 24.794 1.00 51.47 274 VAL A CA 1
ATOM 2093 C C . VAL A 1 274 ? -15.504 -8.869 24.612 1.00 51.47 274 VAL A C 1
ATOM 2095 O O . VAL A 1 274 ? -15.271 -8.455 23.475 1.00 51.47 274 VAL A O 1
ATOM 2098 N N . PRO A 1 275 ? -15.527 -8.048 25.680 1.00 62.38 275 PRO A N 1
ATOM 2099 C CA . PRO A 1 275 ? -15.005 -6.689 25.602 1.00 62.38 275 PRO A CA 1
ATOM 2100 C C . PRO A 1 275 ? -13.537 -6.762 25.175 1.00 62.38 275 PRO A C 1
ATOM 2102 O O . PRO A 1 275 ? -12.748 -7.477 25.797 1.00 62.38 275 PRO A O 1
ATOM 2105 N N . LYS A 1 276 ? -13.180 -6.072 24.087 1.00 70.12 276 LYS A N 1
ATOM 2106 C CA . LYS A 1 276 ? -11.783 -5.983 23.663 1.00 70.12 276 LYS A CA 1
ATOM 2107 C C . LYS A 1 276 ? -10.994 -5.231 24.727 1.00 70.12 276 LYS A C 1
ATO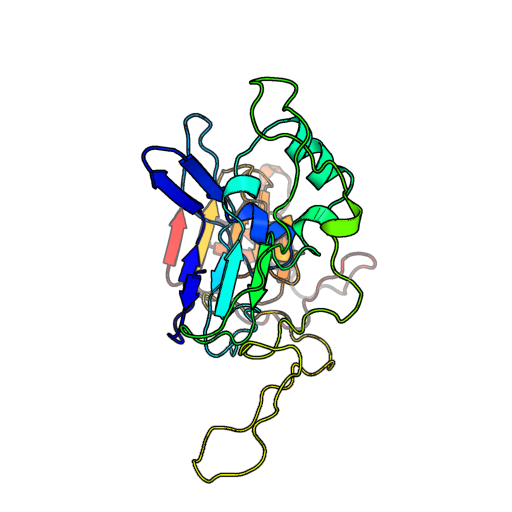M 2109 O O . LYS A 1 276 ? -11.436 -4.197 25.216 1.00 70.12 276 LYS A O 1
ATOM 2114 N N . ILE A 1 277 ? -9.850 -5.794 25.100 1.00 76.44 277 ILE A N 1
ATOM 2115 C CA . ILE A 1 277 ? -8.905 -5.181 26.028 1.00 76.44 277 ILE A CA 1
ATOM 2116 C C . ILE A 1 277 ? -7.620 -4.962 25.244 1.00 76.44 277 ILE A C 1
ATOM 2118 O O . ILE A 1 277 ? -7.009 -5.924 24.759 1.00 76.44 277 ILE A O 1
ATOM 2122 N N . TYR A 1 278 ? -7.236 -3.697 25.118 1.00 86.00 278 TYR A N 1
ATOM 2123 C CA . TYR A 1 278 ? -5.983 -3.306 24.498 1.00 86.00 278 TYR A CA 1
ATOM 2124 C C . TYR A 1 278 ? -4.892 -3.229 25.564 1.00 86.00 278 TYR A C 1
ATOM 2126 O O . TYR A 1 278 ? -5.059 -2.627 26.622 1.00 86.00 278 TYR A O 1
ATOM 2134 N N . ASN A 1 279 ? -3.759 -3.865 25.281 1.00 88.19 279 ASN A N 1
ATOM 2135 C CA . ASN A 1 279 ? -2.557 -3.756 26.104 1.00 88.19 279 ASN A CA 1
ATOM 2136 C C . ASN A 1 279 ? -1.781 -2.477 25.772 1.00 88.19 279 ASN A C 1
ATOM 2138 O O . ASN A 1 279 ? -1.004 -1.992 26.594 1.00 88.19 279 ASN A O 1
ATOM 2142 N N . SER A 1 280 ? -1.953 -1.959 24.554 1.00 90.88 280 SER A N 1
ATOM 2143 C CA . SER A 1 280 ? -1.304 -0.742 24.092 1.00 90.88 280 SER A CA 1
ATOM 2144 C C . SER A 1 280 ? -2.187 0.038 23.123 1.00 90.88 280 SER A C 1
ATOM 2146 O O . SER A 1 280 ? -2.779 -0.530 22.205 1.00 90.88 280 SER A O 1
ATOM 2148 N N . THR A 1 281 ? -2.177 1.359 23.285 1.00 93.12 281 THR A N 1
ATOM 2149 C CA . THR A 1 281 ? -2.793 2.303 22.350 1.00 93.12 281 THR A CA 1
ATOM 2150 C C . THR A 1 281 ? -1.718 3.234 21.820 1.00 93.12 281 THR A C 1
ATOM 2152 O O . THR A 1 281 ? -0.986 3.864 22.585 1.00 93.12 281 THR A O 1
ATOM 2155 N N . SER A 1 282 ? -1.591 3.292 20.498 1.00 93.69 282 SER A N 1
ATOM 2156 C CA . SER A 1 282 ? -0.635 4.148 19.802 1.00 93.69 282 SER A CA 1
ATOM 2157 C C . SER A 1 282 ? -1.366 5.295 19.126 1.00 93.69 282 SER A C 1
ATOM 2159 O O . SER A 1 282 ? -2.245 5.072 18.299 1.00 93.69 282 SER A O 1
ATOM 2161 N N . TYR A 1 283 ? -0.960 6.518 19.447 1.00 94.19 283 TYR A N 1
ATOM 2162 C CA . TYR A 1 283 ? -1.437 7.728 18.789 1.00 94.19 283 TYR A CA 1
ATOM 2163 C C . TYR A 1 283 ? -0.406 8.139 17.744 1.00 94.19 283 TYR A C 1
ATOM 2165 O O . TYR A 1 283 ? 0.763 8.353 18.080 1.00 94.19 283 TYR A O 1
ATOM 2173 N N . TRP A 1 284 ? -0.820 8.162 16.480 1.00 92.44 284 TRP A N 1
ATOM 2174 C CA . TRP A 1 284 ? 0.053 8.440 15.340 1.00 92.44 284 TRP A CA 1
ATOM 2175 C C . TRP A 1 284 ? -0.097 9.855 14.827 1.00 92.44 284 TRP A C 1
ATOM 2177 O O . TRP A 1 284 ? -1.250 10.320 14.720 1.00 92.44 284 TRP A O 1
#

Organism: NCBI:txid2041049